Protein AF-0000000080755031 (afdb_homodimer)

Solvent-accessible surface area (backbone atoms only — not comparable to full-atom values): 15620 Å² total; per-residue (Å²): 111,73,62,62,66,34,55,72,67,36,32,54,48,22,31,51,38,37,25,74,72,70,67,40,59,70,81,57,48,72,62,53,51,33,49,48,28,64,68,21,42,57,35,57,54,56,51,52,35,36,74,70,62,76,34,48,71,69,58,42,47,74,39,44,47,66,69,59,45,52,51,31,42,74,67,73,37,55,32,50,43,69,33,19,38,43,46,46,52,53,46,50,52,51,22,46,37,24,34,71,60,71,30,63,67,60,22,51,51,57,35,66,35,62,31,77,89,53,77,57,39,23,50,59,67,30,52,79,34,66,60,25,36,50,50,44,53,51,52,54,50,49,50,50,54,59,71,73,100,110,72,62,62,65,36,54,71,67,36,32,53,47,21,31,52,39,36,24,74,72,70,68,40,60,69,80,56,47,71,63,51,50,34,50,47,28,64,68,21,43,57,36,56,55,57,51,51,35,37,74,70,62,77,34,49,71,68,58,43,46,73,41,43,47,66,69,59,45,52,51,30,42,75,67,72,36,55,32,50,42,69,32,18,39,43,47,45,51,54,46,50,50,49,21,46,38,24,34,72,61,71,30,64,68,60,23,51,50,57,35,67,36,60,32,77,88,54,78,57,39,23,52,60,68,31,51,81,32,66,60,26,37,50,50,44,52,49,52,54,50,50,50,49,54,58,71,73,100

Secondary structure (DSSP, 8-state):
-HHHHS-HHHHHHHHHHHHHHH---TT--HHHHHHHHHH--BHHHHHHHHHTTSS-HHHHHHHS-HHHHHHHHHTT-BPPHHHHHHHHHHHHHHHHHHHHHS-HHHHHHHHHS--GGGTT--HHHHTTSHHHHHHHHHHHHHHHHHHH-/-HHHHS-HHHHHHHHHHHHHHH---TT--HHHHHHHHHH--BHHHHHHHHHTTSS-HHHHHHHS-HHHHHHHHHTT-BPPHHHHHHHHHHHHHHHHHHHHHS-HHHHHHHHHS--GGGTT--HHHHTTSHHHHHHHHHHHHHHHHHHH-

Foldseek 3Di:
DLLVLPPPQLSQQLLVQLCVQQVDHSPQDPVSLLVDLQQAGALVSLVVCCVVVVADQVLLVLLPHPVVSVVCVVVRHGRHSSSSVLSSLQSNLQSNLCSLVVHNVVSVVQQCFADVVVVGDGLSVLSSDPVSSVVSSVVSVVSNVVVVD/DLQVPPPPQLSQQLLVQLCVQQVQHSPQDPVNLLVDLQQAGALVSLVVCCVVVVADQVLLVLLPHPVVSVVCVVVRHGRHSSSSVLSSLQSNLQSNLCSLVVHNVVSVVQQCFADVVVVGDGLSVLSSDPVSSVVSSVVSVVSNVVVVD

Organism: Azotobacter vinelandii (strain DJ / ATCC BAA-1303) (NCBI:txid322710)

pLDDT: mean 93.63, std 9.7, range [47.84, 98.75]

Sequence (298 aa):
MLAEVLRDHGYTAYRVRLRSLLDIPESATDFEIHTRITQGFPAARLMQLTEAGVVTPLERDQIIPLRTLKSRIERDQPLTVEESDRFFRAAHITAMAEAVFGDREKARRWLSKPKERFSGLTPMQMLTTQQGTAQVEEMLLQIVEGLALMLAEVLRDHGYTAYRVRLRSLLDIPESATDFEIHTRITQGFPAARLMQLTEAGVVTPLERDQIIPLRTLKSRIERDQPLTVEESDRFFRAAHITAMAEAVFGDREKARRWLSKPKERFSGLTPMQMLTTQQGTAQVEEMLLQIVEGLAL

Nearest PDB structures (foldseek):
  6gw6-assembly1_F  TM=9.627E-01  e=2.370E-16  Pseudomonas putida KT2440
  8gug-assembly1_C-2  TM=8.854E-01  e=4.218E-05  Vibrio parahaemolyticus RIMD 2210633
  8gug-assembly1_B-2  TM=8.902E-01  e=6.066E-05  Vibrio parahaemolyticus RIMD 2210633
  8qnl-assembly1_D  TM=6.316E-01  e=6.486E-03  Pseudomonas aeruginosa PAO1
  8qnq-assembly1_B  TM=6.398E-01  e=1.488E-02  Pseudomonas aeruginosa PAO1

Radius of gyration: 18.9 Å; Cα contacts (8 Å, |Δi|>4): 378; chains: 2; bounding box: 53×52×40 Å

Structure (mmCIF, N/CA/C/O backbone):
data_AF-0000000080755031-model_v1
#
loop_
_entity.id
_entity.type
_entity.pdbx_description
1 polymer 'Antitoxin Xre/MbcA/ParS-like toxin-binding domain-containing protein'
#
loop_
_atom_site.group_PDB
_atom_site.id
_atom_site.type_symbol
_atom_site.label_atom_id
_atom_site.label_alt_id
_atom_site.label_comp_id
_atom_site.label_asym_id
_atom_site.label_entity_id
_atom_site.label_seq_id
_atom_site.pdbx_PDB_ins_code
_atom_site.Cartn_x
_atom_site.Cartn_y
_atom_site.Cartn_z
_atom_site.occupancy
_atom_site.B_iso_or_equiv
_atom_site.auth_seq_id
_atom_site.auth_comp_id
_atom_site.auth_asym_id
_atom_site.auth_atom_id
_atom_site.pdbx_PDB_model_num
ATOM 1 N N . MET A 1 1 ? -6.656 10.391 -0.626 1 47.91 1 MET A N 1
ATOM 2 C CA . MET A 1 1 ? -7.816 10.82 0.153 1 47.91 1 MET A CA 1
ATOM 3 C C . MET A 1 1 ? -7.398 11.242 1.558 1 47.91 1 MET A C 1
ATOM 5 O O . MET A 1 1 ? -7.852 12.273 2.059 1 47.91 1 MET A O 1
ATOM 9 N N . LEU A 1 2 ? -6.566 10.406 2.156 1 56.41 2 LEU A N 1
ATOM 10 C CA . LEU A 1 2 ? -6.293 10.719 3.555 1 56.41 2 LEU A CA 1
ATOM 11 C C . LEU A 1 2 ? -5.488 12.016 3.676 1 56.41 2 LEU A C 1
ATOM 13 O O . LEU A 1 2 ? -5.766 12.844 4.547 1 56.41 2 LEU A O 1
ATOM 17 N N . ALA A 1 3 ? -4.668 12.219 2.732 1 56.75 3 ALA A N 1
ATOM 18 C CA . ALA A 1 3 ? -3.898 13.461 2.826 1 56.75 3 ALA A CA 1
ATOM 19 C C . ALA A 1 3 ? -4.793 14.68 2.615 1 56.75 3 ALA A C 1
ATOM 21 O O . ALA A 1 3 ? -4.52 15.758 3.146 1 56.75 3 ALA A O 1
ATOM 22 N N . GLU A 1 4 ? -5.844 14.336 1.93 1 59.09 4 GLU A N 1
ATOM 23 C CA . GLU A 1 4 ? -6.758 15.438 1.666 1 59.09 4 GLU A CA 1
ATOM 24 C C . GLU A 1 4 ? -7.449 15.906 2.945 1 59.09 4 GLU A C 1
ATOM 26 O O . GLU A 1 4 ? -7.898 17.047 3.035 1 59.09 4 GLU A O 1
ATOM 31 N N . VAL A 1 5 ? -7.426 15.023 3.857 1 59.44 5 VAL A N 1
ATOM 32 C CA . VAL A 1 5 ? -8.031 15.375 5.137 1 59.44 5 VAL A CA 1
ATOM 33 C C . VAL A 1 5 ? -7.172 16.422 5.852 1 59.44 5 VAL A C 1
ATOM 35 O O . VAL A 1 5 ? -7.66 17.141 6.719 1 59.44 5 VAL A O 1
ATOM 38 N N . LEU A 1 6 ? -6.008 16.469 5.379 1 69.19 6 LEU A N 1
ATOM 39 C CA . LEU A 1 6 ? -5.203 17.562 5.906 1 69.19 6 LEU A CA 1
ATOM 40 C C . LEU A 1 6 ? -5.844 18.906 5.582 1 69.19 6 LEU A C 1
ATOM 42 O O . LEU A 1 6 ? -6.473 19.062 4.535 1 69.19 6 LEU A O 1
ATOM 46 N N . ARG A 1 7 ? -6.086 19.734 6.664 1 67.12 7 ARG A N 1
ATOM 47 C CA . ARG A 1 7 ? -6.641 21.062 6.402 1 67.12 7 ARG A CA 1
ATOM 48 C C . ARG A 1 7 ? -6.008 21.688 5.164 1 67.12 7 ARG A C 1
ATOM 50 O O . ARG A 1 7 ? -4.98 21.203 4.68 1 67.12 7 ARG A O 1
ATOM 57 N N . ASP A 1 8 ? -6.582 22.625 4.633 1 73.06 8 ASP A N 1
ATOM 58 C CA . ASP A 1 8 ? -6.188 23.266 3.387 1 73.06 8 ASP A CA 1
ATOM 59 C C . ASP A 1 8 ? -4.691 23.578 3.381 1 73.06 8 ASP A C 1
ATOM 61 O O . ASP A 1 8 ? -3.963 23.141 2.494 1 73.06 8 ASP A O 1
ATOM 65 N N . HIS A 1 9 ? -4.215 24.156 4.352 1 76.12 9 HIS A N 1
ATOM 66 C CA . HIS A 1 9 ? -2.807 24.531 4.375 1 76.12 9 HIS A CA 1
ATOM 67 C C . HIS A 1 9 ? -1.908 23.297 4.484 1 76.12 9 HIS A C 1
ATOM 69 O O . HIS A 1 9 ? -0.864 23.234 3.832 1 76.12 9 HIS A O 1
ATOM 75 N N . GLY A 1 10 ? -2.344 22.406 5.184 1 88.69 10 GLY A N 1
ATOM 76 C CA . GLY A 1 10 ? -1.57 21.188 5.336 1 88.69 10 GLY A CA 1
ATOM 77 C C . GLY A 1 10 ? -1.478 20.375 4.055 1 88.69 10 GLY A C 1
ATOM 78 O O . GLY A 1 10 ? -0.431 19.797 3.756 1 88.69 10 GLY A O 1
ATOM 79 N N . TYR A 1 11 ? -2.529 20.484 3.289 1 91.69 11 TYR A N 1
ATOM 80 C CA . TYR A 1 11 ? -2.547 19.719 2.049 1 91.69 11 TYR A CA 1
ATOM 81 C C . TYR A 1 11 ? -1.636 20.344 1.004 1 91.69 11 TYR A C 1
ATOM 83 O O . TYR A 1 11 ? -0.943 19.641 0.266 1 91.69 11 TYR A O 1
ATOM 91 N N . THR A 1 12 ? -1.639 21.719 0.961 1 93.88 12 THR A N 1
ATOM 92 C CA . THR A 1 12 ? -0.759 22.406 0.029 1 93.88 12 THR A CA 1
ATOM 93 C C . THR A 1 12 ? 0.705 22.109 0.347 1 93.88 12 THR A C 1
ATOM 95 O O . THR A 1 12 ? 1.493 21.812 -0.553 1 93.88 12 THR A O 1
ATOM 98 N N . ALA A 1 13 ? 1.046 22.219 1.63 1 95.5 13 ALA A N 1
ATOM 99 C CA . ALA A 1 13 ? 2.416 21.922 2.045 1 95.5 13 ALA A CA 1
ATOM 100 C C . ALA A 1 13 ? 2.803 20.484 1.685 1 95.5 13 ALA A C 1
ATOM 102 O O . ALA A 1 13 ? 3.928 20.234 1.247 1 95.5 13 ALA A O 1
ATOM 103 N N . TYR A 1 14 ? 1.897 19.625 1.866 1 96.12 14 TYR A N 1
ATOM 104 C CA . TYR A 1 14 ? 2.09 18.219 1.524 1 96.12 14 TYR A CA 1
ATOM 105 C C . TYR A 1 14 ? 2.395 18.047 0.04 1 96.12 14 TYR A C 1
ATOM 107 O O 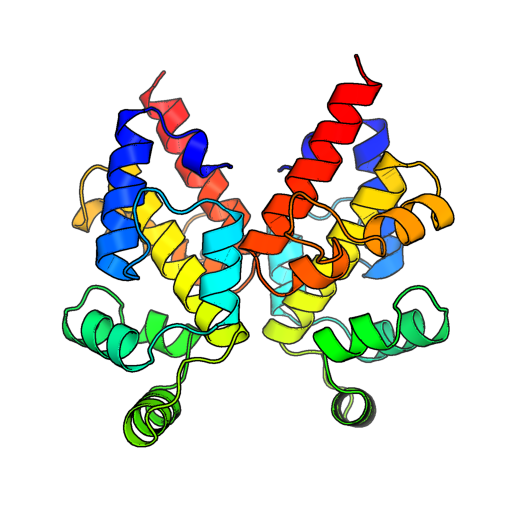. TYR A 1 14 ? 3.357 17.375 -0.332 1 96.12 14 TYR A O 1
ATOM 115 N N . ARG A 1 15 ? 1.646 18.672 -0.808 1 96.69 15 ARG A N 1
ATOM 116 C CA . ARG A 1 15 ? 1.807 18.531 -2.252 1 96.69 15 ARG A CA 1
ATOM 117 C C . ARG A 1 15 ? 3.088 19.203 -2.729 1 96.69 15 ARG A C 1
ATOM 119 O O . ARG A 1 15 ? 3.756 18.703 -3.639 1 96.69 15 ARG A O 1
ATOM 126 N N . VAL A 1 16 ? 3.434 20.281 -2.146 1 97.06 16 VAL A N 1
ATOM 127 C CA . VAL A 1 16 ? 4.684 20.969 -2.463 1 97.06 16 VAL A CA 1
ATOM 128 C C . VAL A 1 16 ? 5.867 20.062 -2.143 1 97.06 16 VAL A C 1
ATOM 130 O O . VAL A 1 16 ? 6.805 19.953 -2.936 1 97.06 16 VAL A O 1
ATOM 133 N N . ARG A 1 17 ? 5.738 19.438 -1.029 1 97.19 17 ARG A N 1
ATOM 134 C CA . ARG A 1 17 ? 6.84 18.578 -0.606 1 97.19 17 ARG A CA 1
ATOM 135 C C . ARG A 1 17 ? 6.938 17.328 -1.491 1 97.19 17 ARG A C 1
ATOM 137 O O . ARG A 1 17 ? 8.039 16.875 -1.808 1 97.19 17 ARG A O 1
ATOM 144 N N . LEU A 1 18 ? 5.824 16.75 -1.909 1 97.12 18 LEU A N 1
ATOM 145 C CA . LEU A 1 18 ? 5.832 15.625 -2.834 1 97.12 18 LEU A CA 1
ATOM 146 C C . LEU A 1 18 ? 6.523 16 -4.141 1 97.12 18 LEU A C 1
ATOM 148 O O . LEU A 1 18 ? 7.246 15.188 -4.723 1 97.12 18 LEU A O 1
ATOM 152 N N . ARG A 1 19 ? 6.281 17.234 -4.582 1 98.19 19 ARG A N 1
ATOM 153 C CA . ARG A 1 19 ? 6.961 17.734 -5.773 1 98.19 19 ARG A CA 1
ATOM 154 C C . ARG A 1 19 ? 8.469 17.781 -5.559 1 98.19 19 ARG A C 1
ATOM 156 O O . ARG A 1 19 ? 9.242 17.344 -6.41 1 98.19 19 ARG A O 1
ATOM 163 N N . SER A 1 20 ? 8.844 18.297 -4.395 1 97.44 20 SER A N 1
ATOM 164 C CA . SER A 1 20 ? 10.266 18.438 -4.094 1 97.44 20 SER A CA 1
ATOM 165 C C . SER A 1 20 ? 10.945 17.078 -3.979 1 97.44 20 SER A C 1
ATOM 167 O O . SER A 1 20 ? 12.117 16.938 -4.348 1 97.44 20 SER A O 1
ATOM 169 N N . LEU A 1 21 ? 10.242 16.078 -3.498 1 97.81 21 LEU A N 1
ATOM 170 C CA . LEU A 1 21 ? 10.836 14.766 -3.232 1 97.81 21 LEU A CA 1
ATOM 171 C C . LEU A 1 21 ? 10.82 13.898 -4.484 1 97.81 21 LEU A C 1
ATOM 173 O O . LEU A 1 21 ? 11.828 13.281 -4.832 1 97.81 21 LEU A O 1
ATOM 177 N N . LEU A 1 22 ? 9.695 13.938 -5.246 1 98.31 22 LEU A N 1
ATOM 178 C CA . LEU A 1 22 ? 9.523 12.938 -6.293 1 98.31 22 LEU A CA 1
ATOM 179 C C . LEU A 1 22 ? 9.195 13.602 -7.629 1 98.31 22 LEU A C 1
ATOM 181 O O . LEU A 1 22 ? 8.906 12.914 -8.609 1 98.31 22 LEU A O 1
ATOM 185 N N . ASP A 1 23 ? 9.141 14.898 -7.676 1 97.88 23 ASP A N 1
ATOM 186 C CA . ASP A 1 23 ? 8.82 15.656 -8.875 1 97.88 23 ASP A CA 1
ATOM 187 C C . ASP A 1 23 ? 7.398 15.375 -9.344 1 97.88 23 ASP A C 1
ATOM 189 O O . ASP A 1 23 ? 7.145 15.258 -10.547 1 97.88 23 ASP A O 1
ATOM 193 N N . ILE A 1 24 ? 6.527 15.117 -8.406 1 98.19 24 ILE A N 1
ATOM 194 C CA . ILE A 1 24 ? 5.105 14.969 -8.703 1 98.19 24 ILE A CA 1
ATOM 195 C C . ILE A 1 24 ? 4.43 16.344 -8.672 1 98.19 24 ILE A C 1
ATOM 197 O O . ILE A 1 24 ? 4.402 17 -7.629 1 98.19 24 ILE A O 1
ATOM 201 N N . PRO A 1 25 ? 3.902 16.75 -9.781 1 98.12 25 PRO A N 1
ATOM 202 C CA . PRO A 1 25 ? 3.271 18.062 -9.797 1 98.12 25 PRO A CA 1
ATOM 203 C C . PRO A 1 25 ? 2.191 18.219 -8.727 1 98.12 25 PRO A C 1
ATOM 205 O O . PRO A 1 25 ? 1.46 17.266 -8.445 1 98.12 25 PRO A O 1
ATOM 208 N N . GLU A 1 26 ? 2.053 19.422 -8.195 1 96.75 26 GLU A N 1
ATOM 209 C CA . GLU A 1 26 ? 1.063 19.688 -7.152 1 96.75 26 GLU A CA 1
ATOM 210 C C . GLU A 1 26 ? -0.353 19.438 -7.664 1 96.75 26 GLU A C 1
ATOM 212 O O . GLU A 1 26 ? -1.253 19.125 -6.883 1 96.75 26 GLU A O 1
ATOM 217 N N . SER A 1 27 ? -0.53 19.531 -8.953 1 96.5 27 SER A N 1
ATOM 218 C CA . SER A 1 27 ? -1.854 19.391 -9.555 1 96.5 27 SER A CA 1
ATOM 219 C C . SER A 1 27 ? -2.146 17.953 -9.93 1 96.5 27 SER A C 1
ATOM 221 O O . SER A 1 27 ? -3.242 17.625 -10.398 1 96.5 27 SER A O 1
ATOM 223 N N . ALA A 1 28 ? -1.148 17.062 -9.758 1 97 28 ALA A N 1
ATOM 224 C CA . ALA A 1 28 ? -1.347 15.664 -10.164 1 97 28 ALA A CA 1
ATOM 225 C C . ALA A 1 28 ? -2.549 15.055 -9.445 1 97 28 ALA A C 1
ATOM 227 O O . ALA A 1 28 ? -2.713 15.227 -8.234 1 97 28 ALA A O 1
ATOM 228 N N . THR A 1 29 ? -3.42 14.359 -10.172 1 95.06 29 THR A N 1
ATOM 229 C CA . THR A 1 29 ? -4.523 13.602 -9.586 1 95.06 29 THR A CA 1
ATOM 230 C C . THR A 1 29 ? -4.02 12.312 -8.945 1 95.06 29 THR A C 1
ATOM 232 O O . THR A 1 29 ? -2.879 11.906 -9.164 1 95.06 29 THR A O 1
ATOM 235 N N . ASP A 1 30 ? -4.844 11.695 -8.141 1 94.31 30 ASP A N 1
ATOM 236 C CA . ASP A 1 30 ? -4.48 10.422 -7.535 1 94.31 30 ASP A CA 1
ATOM 237 C C . ASP A 1 30 ? -4.125 9.383 -8.602 1 94.31 30 ASP A C 1
ATOM 239 O O . ASP A 1 30 ? -3.178 8.609 -8.43 1 94.31 30 ASP A O 1
ATOM 243 N N . PHE A 1 31 ? -4.871 9.367 -9.688 1 96.19 31 PHE A N 1
ATOM 244 C CA . PHE A 1 31 ? -4.598 8.414 -10.758 1 96.19 31 PHE A CA 1
ATOM 245 C C . PHE A 1 31 ? -3.262 8.719 -11.43 1 96.19 31 PHE A C 1
ATOM 247 O O . PHE A 1 31 ? -2.514 7.805 -11.773 1 96.19 31 PHE A O 1
ATOM 254 N N . GLU A 1 32 ? -2.996 9.977 -11.602 1 96.94 32 GLU A N 1
ATOM 255 C CA . GLU A 1 32 ? -1.71 10.344 -12.188 1 96.94 32 GLU A CA 1
ATOM 256 C C . GLU A 1 32 ? -0.552 9.914 -11.289 1 96.94 32 GLU A C 1
ATOM 258 O O . GLU A 1 32 ? 0.503 9.508 -11.781 1 96.94 32 GLU A O 1
ATOM 263 N N . ILE A 1 33 ? -0.731 10.023 -10 1 97.75 33 ILE A N 1
ATOM 264 C CA . ILE A 1 33 ? 0.291 9.57 -9.062 1 97.75 33 ILE A CA 1
ATOM 265 C C . ILE A 1 33 ? 0.497 8.07 -9.219 1 97.75 33 ILE A C 1
ATOM 267 O O . ILE A 1 33 ? 1.633 7.598 -9.312 1 97.75 33 ILE A O 1
ATOM 271 N N . HIS A 1 34 ? -0.59 7.32 -9.289 1 98.12 34 HIS A N 1
ATOM 272 C CA . HIS A 1 34 ? -0.5 5.887 -9.555 1 98.12 34 HIS A CA 1
ATOM 273 C C . HIS A 1 34 ? 0.284 5.613 -10.836 1 98.12 34 HIS A C 1
ATOM 275 O O . HIS A 1 34 ? 1.156 4.742 -10.852 1 98.12 34 HIS A O 1
ATOM 281 N N . THR A 1 35 ? -0.006 6.359 -11.867 1 97.94 35 THR A N 1
ATOM 282 C CA . THR A 1 35 ? 0.631 6.168 -13.164 1 97.94 35 THR A CA 1
ATOM 283 C C . THR A 1 35 ? 2.129 6.449 -13.078 1 97.94 35 THR A C 1
ATOM 285 O O . THR A 1 35 ? 2.938 5.707 -13.633 1 97.94 35 THR A O 1
ATOM 288 N N . ARG A 1 36 ? 2.48 7.445 -12.336 1 98 36 ARG A N 1
ATOM 289 C CA . ARG A 1 36 ? 3.895 7.766 -12.164 1 98 36 ARG A CA 1
ATOM 290 C C . ARG A 1 36 ? 4.621 6.648 -11.414 1 98 36 ARG A C 1
ATOM 292 O O . ARG A 1 36 ? 5.754 6.305 -11.758 1 98 36 ARG A O 1
ATOM 299 N N . ILE A 1 37 ? 4.004 6.105 -10.414 1 98.44 37 ILE A N 1
ATOM 300 C CA . ILE A 1 37 ? 4.598 5.008 -9.664 1 98.44 37 ILE A CA 1
ATOM 301 C C . ILE A 1 37 ? 4.812 3.809 -10.586 1 98.44 37 ILE A C 1
ATOM 303 O O . ILE A 1 37 ? 5.883 3.193 -10.578 1 98.44 37 ILE A O 1
ATOM 307 N N . THR A 1 38 ? 3.797 3.512 -11.461 1 97.5 38 THR A N 1
ATOM 308 C CA . THR A 1 38 ? 3.865 2.334 -12.32 1 97.5 38 THR A CA 1
ATOM 309 C C . THR A 1 38 ? 4.906 2.525 -13.422 1 97.5 38 THR A C 1
ATOM 311 O O . THR A 1 38 ? 5.469 1.551 -13.922 1 97.5 38 THR A O 1
ATOM 314 N N . GLN A 1 39 ? 5.18 3.76 -13.742 1 97.69 39 GLN A N 1
ATOM 315 C CA . GLN A 1 39 ? 6.203 4.047 -14.742 1 97.69 39 GLN A CA 1
ATOM 316 C C . GLN A 1 39 ? 7.605 3.908 -14.156 1 97.69 39 GLN A C 1
ATOM 318 O O . GLN A 1 39 ? 8.578 3.717 -14.891 1 97.69 39 GLN A O 1
ATOM 323 N N . GLY A 1 40 ? 7.695 4.027 -12.844 1 98.62 40 GLY A N 1
ATOM 324 C CA . GLY A 1 40 ? 8.984 3.932 -12.172 1 98.62 40 GLY A CA 1
ATOM 325 C C . GLY A 1 40 ? 9.672 5.273 -12.016 1 98.62 40 GLY A C 1
ATOM 326 O O . GLY A 1 40 ? 9.875 5.992 -12.992 1 98.62 40 GLY A O 1
ATOM 327 N N . PHE A 1 41 ? 10.055 5.625 -10.828 1 98.69 41 PHE A N 1
ATOM 328 C CA . PHE A 1 41 ? 10.805 6.855 -10.594 1 98.69 41 PHE A CA 1
ATOM 329 C C . PHE A 1 41 ? 12.258 6.688 -11 1 98.69 41 PHE A C 1
ATOM 331 O O . PHE A 1 41 ? 12.781 5.57 -11.008 1 98.69 41 PHE A O 1
ATOM 338 N N . PRO A 1 42 ? 12.906 7.781 -11.352 1 98.5 42 PRO A N 1
ATOM 339 C CA . PRO A 1 42 ? 14.336 7.68 -11.656 1 98.5 42 PRO A CA 1
ATOM 340 C C . PRO A 1 42 ? 15.164 7.227 -10.461 1 98.5 42 PRO A C 1
ATOM 342 O O . PRO A 1 42 ? 15.039 7.785 -9.367 1 98.5 42 PRO A O 1
ATOM 345 N N . ALA A 1 43 ? 16.016 6.254 -10.727 1 98.69 43 ALA A N 1
ATOM 346 C CA . ALA A 1 43 ? 16.891 5.762 -9.672 1 98.69 43 ALA A CA 1
ATOM 347 C C . ALA A 1 43 ? 17.812 6.863 -9.164 1 98.69 43 ALA A C 1
ATOM 349 O O . ALA A 1 43 ? 18.125 6.922 -7.969 1 98.69 43 ALA A O 1
ATOM 350 N N . ALA A 1 44 ? 18.203 7.723 -10.023 1 98.5 44 ALA A N 1
ATOM 351 C CA . ALA A 1 44 ? 19.109 8.805 -9.672 1 98.5 44 ALA A CA 1
ATOM 352 C C . ALA A 1 44 ? 18.484 9.734 -8.633 1 98.5 44 ALA A C 1
ATOM 354 O O . ALA A 1 44 ? 19.188 10.312 -7.805 1 98.5 44 ALA A O 1
ATOM 355 N N . ARG A 1 45 ? 17.203 9.898 -8.695 1 98.44 45 ARG A N 1
ATOM 356 C CA . ARG A 1 45 ? 16.516 10.758 -7.738 1 98.44 45 ARG A CA 1
ATOM 357 C C . ARG A 1 45 ? 16.641 10.211 -6.32 1 98.44 45 ARG A C 1
ATOM 359 O O . ARG A 1 45 ? 16.891 10.969 -5.379 1 98.44 45 ARG A O 1
ATOM 366 N N . LEU A 1 46 ? 16.469 8.93 -6.191 1 98.62 46 LEU A N 1
ATOM 367 C CA . LEU A 1 46 ? 16.641 8.297 -4.883 1 98.62 46 LEU A CA 1
ATOM 368 C C . LEU A 1 46 ? 18.047 8.492 -4.359 1 98.62 46 LEU A C 1
ATOM 370 O O . LEU A 1 46 ? 18.25 8.82 -3.188 1 98.62 46 LEU A O 1
ATOM 374 N N . MET A 1 47 ? 19 8.344 -5.234 1 98.5 47 MET A N 1
ATOM 375 C CA . MET A 1 47 ? 20.391 8.539 -4.84 1 98.5 47 MET A CA 1
ATOM 376 C C . MET A 1 47 ? 20.641 9.984 -4.414 1 98.5 47 MET A C 1
ATOM 378 O O . MET A 1 47 ? 21.297 10.242 -3.402 1 98.5 47 MET A O 1
ATOM 382 N N . GLN A 1 48 ? 20.141 10.898 -5.125 1 98.19 48 GLN A N 1
ATOM 383 C CA . GLN A 1 48 ? 20.281 12.32 -4.816 1 98.19 48 GLN A CA 1
ATOM 384 C C . GLN A 1 48 ? 19.703 12.641 -3.443 1 98.19 48 GLN A C 1
ATOM 386 O O . GLN A 1 48 ? 20.312 13.367 -2.658 1 98.19 48 GLN A O 1
ATOM 391 N N . LEU A 1 49 ? 18.547 12.141 -3.168 1 97.88 49 LEU A N 1
ATOM 392 C CA . LEU A 1 49 ? 17.891 12.391 -1.891 1 97.88 49 LEU A CA 1
ATOM 393 C C . LEU A 1 49 ? 18.656 11.75 -0.744 1 97.88 49 LEU A C 1
ATOM 395 O O . LEU A 1 49 ? 18.719 12.305 0.356 1 97.88 49 LEU A O 1
ATOM 399 N N . THR A 1 50 ? 19.203 10.57 -1.031 1 97.38 50 THR A N 1
ATOM 400 C CA . THR A 1 50 ? 20.016 9.906 -0.021 1 97.38 50 THR A CA 1
ATOM 401 C C . THR A 1 50 ? 21.281 10.719 0.278 1 97.38 50 THR A C 1
ATOM 403 O O . THR A 1 50 ? 21.625 10.93 1.442 1 97.38 50 THR A O 1
ATOM 406 N N . GLU A 1 51 ? 21.875 11.18 -0.724 1 96.94 51 GLU A N 1
ATOM 407 C CA . GLU A 1 51 ? 23.109 11.961 -0.572 1 96.94 51 GLU A CA 1
ATOM 408 C C . GLU A 1 51 ? 22.828 13.297 0.106 1 96.94 51 GLU A C 1
ATOM 410 O O . GLU A 1 51 ? 23.656 13.812 0.848 1 96.94 51 GLU A O 1
ATOM 415 N N . ALA A 1 52 ? 21.672 13.82 -0.099 1 96 52 ALA A N 1
ATOM 416 C CA . ALA A 1 52 ? 21.281 15.102 0.495 1 96 52 ALA A CA 1
ATOM 417 C C . ALA A 1 52 ? 20.844 14.914 1.943 1 96 52 ALA A C 1
ATOM 419 O O . ALA A 1 52 ? 20.578 15.891 2.646 1 96 52 ALA A O 1
ATOM 420 N N . GLY A 1 53 ? 20.672 13.711 2.389 1 93.31 53 GLY A N 1
ATOM 421 C CA . GLY A 1 53 ? 20.281 13.43 3.762 1 93.31 53 GLY A CA 1
ATOM 422 C C . GLY A 1 53 ? 18.781 13.453 3.975 1 93.31 53 GLY A C 1
ATOM 423 O O . GLY A 1 53 ? 18.312 13.422 5.113 1 93.31 53 GLY A O 1
ATOM 424 N N . VAL A 1 54 ? 18.047 13.586 2.918 1 93.75 54 VAL A N 1
ATOM 425 C CA . VAL A 1 54 ? 16.594 13.609 2.994 1 93.75 54 VAL A CA 1
ATOM 426 C C . VAL A 1 54 ? 16.062 12.195 3.223 1 93.75 54 VAL A C 1
ATOM 428 O O . VAL A 1 54 ? 15.133 11.992 4.004 1 93.75 54 VAL A O 1
ATOM 431 N N . VAL A 1 55 ? 16.656 11.242 2.559 1 94.25 55 VAL A N 1
ATOM 432 C CA . VAL A 1 55 ? 16.406 9.812 2.75 1 94.25 55 VAL A CA 1
ATOM 433 C C . VAL A 1 55 ? 17.609 9.172 3.432 1 94.25 55 VAL A C 1
ATOM 435 O O . VAL A 1 55 ? 18.75 9.352 2.994 1 94.25 55 VAL A O 1
ATOM 438 N N . THR A 1 56 ? 17.359 8.5 4.504 1 93.62 56 THR A N 1
ATOM 439 C CA . THR A 1 56 ? 18.469 7.852 5.195 1 93.62 56 THR A CA 1
ATOM 440 C C . THR A 1 56 ? 18.906 6.598 4.445 1 93.62 56 THR A C 1
ATOM 442 O O . THR A 1 56 ? 18.156 6.031 3.66 1 93.62 56 THR A O 1
ATOM 445 N N . PRO A 1 57 ? 20.125 6.121 4.711 1 94.69 57 PRO A N 1
ATOM 446 C CA . PRO A 1 57 ? 20.578 4.867 4.102 1 94.69 57 PRO A CA 1
ATOM 447 C C . PRO A 1 57 ? 19.688 3.684 4.453 1 94.69 57 PRO A C 1
ATOM 449 O O . PRO A 1 57 ? 19.453 2.811 3.613 1 94.69 57 PRO A O 1
ATOM 452 N N . LEU A 1 58 ? 19.219 3.691 5.625 1 90.75 58 LEU A N 1
ATOM 453 C CA . LEU A 1 58 ? 18.328 2.617 6.051 1 90.75 58 LEU A CA 1
ATOM 454 C C . LEU A 1 58 ? 17.031 2.635 5.242 1 90.75 58 LEU A C 1
ATOM 456 O O . LEU A 1 58 ? 16.562 1.585 4.805 1 90.75 58 LEU A O 1
ATOM 460 N N . GLU A 1 59 ? 16.469 3.799 5.078 1 92.62 59 GLU A N 1
ATOM 461 C CA . GLU A 1 59 ? 15.266 3.949 4.266 1 92.62 59 GLU A CA 1
ATOM 462 C C . GLU A 1 59 ? 15.523 3.533 2.818 1 92.62 59 GLU A C 1
ATOM 464 O O . GLU A 1 59 ? 14.695 2.844 2.213 1 92.62 59 GLU A O 1
ATOM 469 N N . ARG A 1 60 ? 16.625 4 2.312 1 97.12 60 ARG A N 1
ATOM 470 C CA . ARG A 1 60 ? 17 3.641 0.951 1 97.12 60 ARG A CA 1
ATOM 471 C C . ARG A 1 60 ? 17.078 2.125 0.787 1 97.12 60 ARG A C 1
ATOM 473 O O . ARG A 1 60 ? 16.562 1.572 -0.181 1 97.12 60 ARG A O 1
ATOM 480 N N . ASP A 1 61 ? 17.703 1.477 1.745 1 96.06 61 ASP A N 1
ATOM 481 C CA . ASP A 1 61 ? 17.891 0.032 1.675 1 96.06 61 ASP A CA 1
ATOM 482 C C . ASP A 1 61 ? 16.547 -0.702 1.696 1 96.06 61 ASP A C 1
ATOM 484 O O . ASP A 1 61 ? 16.438 -1.806 1.159 1 96.06 61 ASP A O 1
ATOM 488 N N . GLN A 1 62 ? 15.539 -0.088 2.361 1 93.5 62 GLN A N 1
ATOM 489 C CA . GLN A 1 62 ? 14.203 -0.664 2.354 1 93.5 62 GLN A CA 1
ATOM 490 C C . GLN A 1 62 ? 13.586 -0.598 0.96 1 93.5 62 GLN A C 1
ATOM 492 O O . GLN A 1 62 ? 12.68 -1.371 0.64 1 93.5 62 GLN A O 1
ATOM 497 N N . ILE A 1 63 ? 14.086 0.336 0.173 1 97.06 63 ILE A N 1
ATOM 498 C CA . ILE A 1 63 ? 13.555 0.535 -1.172 1 97.06 63 ILE A 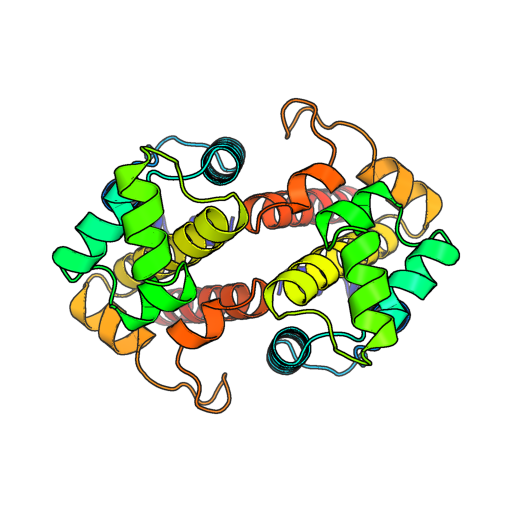CA 1
ATOM 499 C C . ILE A 1 63 ? 14.328 -0.328 -2.164 1 97.06 63 ILE A C 1
ATOM 501 O O . ILE A 1 63 ? 13.734 -1.051 -2.967 1 97.06 63 ILE A O 1
ATOM 505 N N . ILE A 1 64 ? 15.641 -0.234 -2.094 1 97.75 64 ILE A N 1
ATOM 506 C CA . ILE A 1 64 ? 16.531 -0.923 -3.016 1 97.75 64 ILE A CA 1
ATOM 507 C C . ILE A 1 64 ? 17.938 -0.973 -2.43 1 97.75 64 ILE A C 1
ATOM 509 O O . ILE A 1 64 ? 18.438 0.028 -1.91 1 97.75 64 ILE A O 1
ATOM 513 N N . PRO A 1 65 ? 18.547 -2.135 -2.475 1 97.69 65 PRO A N 1
ATOM 514 C CA . PRO A 1 65 ? 19.938 -2.18 -2.004 1 97.69 65 PRO A CA 1
ATOM 515 C C . PRO A 1 65 ? 20.859 -1.238 -2.781 1 97.69 65 PRO A C 1
ATOM 517 O O . PRO A 1 65 ? 20.703 -1.076 -3.992 1 97.69 65 PRO A O 1
ATOM 520 N N . LEU A 1 66 ? 21.844 -0.743 -2.076 1 97.88 66 LEU A N 1
ATOM 521 C CA . LEU A 1 66 ? 22.734 0.258 -2.648 1 97.88 66 LEU A CA 1
ATOM 522 C C . LEU A 1 66 ? 23.391 -0.27 -3.914 1 97.88 66 LEU A C 1
ATOM 524 O O . LEU A 1 66 ? 23.5 0.446 -4.914 1 97.88 66 LEU A O 1
ATOM 528 N N . ARG A 1 67 ? 23.797 -1.471 -3.9 1 97.88 67 ARG A N 1
ATOM 529 C CA . ARG A 1 67 ? 24.469 -2.047 -5.059 1 97.88 67 ARG A CA 1
ATOM 530 C C . ARG A 1 67 ? 23.547 -2.072 -6.273 1 97.88 67 ARG A C 1
ATOM 532 O O . ARG A 1 67 ? 23.953 -1.706 -7.379 1 97.88 67 ARG A O 1
ATOM 539 N N . THR A 1 68 ? 22.328 -2.473 -6.059 1 98.19 68 THR A N 1
ATOM 540 C CA . THR A 1 68 ? 21.344 -2.543 -7.137 1 98.19 68 THR A CA 1
ATOM 541 C C . THR A 1 68 ? 20.984 -1.146 -7.621 1 98.19 68 THR A C 1
ATOM 543 O O . THR A 1 68 ? 20.766 -0.932 -8.812 1 98.19 68 THR A O 1
ATOM 546 N N . LEU A 1 69 ? 20.953 -0.24 -6.652 1 98.56 69 LEU A N 1
ATOM 547 C CA . LEU A 1 69 ? 20.656 1.146 -7 1 98.56 69 LEU A CA 1
ATOM 548 C C . LEU A 1 69 ? 21.719 1.713 -7.926 1 98.56 69 LEU A C 1
ATOM 550 O O . LEU A 1 69 ? 21.406 2.316 -8.953 1 98.56 69 LEU A O 1
ATOM 554 N N . LYS A 1 70 ? 22.922 1.497 -7.594 1 98.38 70 LYS A N 1
ATOM 555 C CA . LYS A 1 70 ? 24.031 1.979 -8.414 1 98.38 70 LYS A CA 1
ATOM 556 C C . LYS A 1 70 ? 24 1.351 -9.797 1 98.38 70 LYS A C 1
ATOM 558 O O . LYS A 1 70 ? 24.203 2.039 -10.805 1 98.38 70 LYS A O 1
ATOM 563 N N . SER A 1 71 ? 23.75 0.08 -9.805 1 98.25 71 SER A N 1
ATOM 564 C CA . SER A 1 71 ? 23.641 -0.623 -11.086 1 98.25 71 SER A CA 1
ATOM 565 C C . SER A 1 71 ? 22.516 -0.061 -11.938 1 98.25 71 SER A C 1
ATOM 567 O O . SER A 1 71 ? 22.656 0.095 -13.148 1 98.25 71 SER A O 1
ATOM 569 N N . ARG A 1 72 ? 21.391 0.184 -11.32 1 98.25 72 ARG A N 1
ATOM 570 C CA . ARG A 1 72 ? 20.234 0.752 -12.016 1 98.25 72 ARG A CA 1
ATOM 571 C C . ARG A 1 72 ? 20.594 2.096 -12.648 1 98.25 72 ARG A C 1
ATOM 573 O O . ARG A 1 72 ? 20.219 2.369 -13.789 1 98.25 72 ARG A O 1
ATOM 580 N N . ILE A 1 73 ? 21.266 2.891 -11.898 1 98.31 73 ILE A N 1
ATOM 581 C CA . ILE A 1 73 ? 21.656 4.219 -12.367 1 98.31 73 ILE A CA 1
ATOM 582 C C . ILE A 1 73 ? 22.625 4.094 -13.539 1 98.31 73 ILE A C 1
ATOM 584 O O . ILE A 1 73 ? 22.469 4.789 -14.547 1 98.31 73 ILE A O 1
ATOM 588 N N . GLU A 1 74 ? 23.547 3.217 -13.445 1 98.38 74 GLU A N 1
ATOM 589 C CA . GLU A 1 74 ? 24.531 3.008 -14.508 1 98.38 74 GLU A CA 1
ATOM 590 C C . GLU A 1 74 ? 23.859 2.57 -15.805 1 98.38 74 GLU A C 1
ATOM 592 O O . GLU A 1 74 ? 24.297 2.965 -16.891 1 98.38 74 GLU A O 1
ATOM 597 N N . ARG A 1 75 ? 22.859 1.812 -15.633 1 98.44 75 ARG A N 1
ATOM 598 C CA . ARG A 1 75 ? 22.172 1.271 -16.797 1 98.44 75 ARG A CA 1
ATOM 599 C C . ARG A 1 75 ? 21.062 2.203 -17.266 1 98.44 75 ARG A C 1
ATOM 601 O O . ARG A 1 75 ? 20.328 1.888 -18.203 1 98.44 75 ARG A O 1
ATOM 608 N N . ASP A 1 76 ? 20.922 3.342 -16.625 1 97.81 76 ASP A N 1
ATOM 609 C CA . ASP A 1 76 ? 19.891 4.336 -16.938 1 97.81 76 ASP A CA 1
ATOM 610 C C . ASP A 1 76 ? 18.5 3.709 -16.922 1 97.81 76 ASP A C 1
ATOM 612 O O . ASP A 1 76 ? 17.719 3.9 -17.844 1 97.81 76 ASP A O 1
ATOM 616 N N . GLN A 1 77 ? 18.25 2.885 -15.969 1 98.19 77 GLN A N 1
ATOM 617 C CA . GLN A 1 77 ? 16.969 2.234 -15.766 1 98.19 77 GLN A CA 1
ATOM 618 C C . GLN A 1 77 ? 16.219 2.834 -14.578 1 98.19 77 GLN A C 1
ATOM 620 O O . GLN A 1 77 ? 16.844 3.176 -13.562 1 98.19 77 GLN A O 1
ATOM 625 N N . PRO A 1 78 ? 14.906 2.98 -14.688 1 98.56 78 PRO A N 1
ATOM 626 C CA . PRO A 1 78 ? 14.133 3.447 -13.531 1 98.56 78 PRO A CA 1
ATOM 627 C C . PRO A 1 78 ? 13.969 2.375 -12.461 1 98.56 78 PRO A C 1
ATOM 629 O O . PRO A 1 78 ? 14.312 1.212 -12.688 1 98.56 78 PRO A O 1
ATOM 632 N N . LEU A 1 79 ? 13.57 2.809 -11.328 1 98.62 79 LEU A N 1
ATOM 633 C CA . LEU A 1 79 ? 13.133 1.862 -10.305 1 98.62 79 LEU A CA 1
ATOM 634 C C . LEU A 1 79 ? 11.969 1.017 -10.812 1 98.62 79 LEU A C 1
ATOM 636 O O . LEU A 1 79 ? 11.172 1.48 -11.625 1 98.62 79 LEU A O 1
ATOM 640 N N . THR A 1 80 ? 11.898 -0.229 -10.344 1 97.19 80 THR A N 1
ATOM 641 C CA . THR A 1 80 ? 10.758 -1.072 -10.672 1 97.19 80 THR A CA 1
ATOM 642 C C . THR A 1 80 ? 9.477 -0.516 -10.055 1 97.19 80 THR A C 1
ATOM 644 O O . THR A 1 80 ? 9.531 0.392 -9.219 1 97.19 80 THR A O 1
ATOM 647 N N . VAL A 1 81 ? 8.359 -1.036 -10.438 1 96.75 81 VAL A N 1
ATOM 648 C CA . VAL A 1 81 ? 7.074 -0.622 -9.875 1 96.75 81 VAL A CA 1
ATOM 649 C C . VAL A 1 81 ? 7.078 -0.824 -8.367 1 96.75 81 VAL A C 1
ATOM 651 O O . VAL A 1 81 ? 6.66 0.059 -7.613 1 96.75 81 VAL A O 1
ATOM 654 N N . GLU A 1 82 ? 7.637 -1.935 -7.914 1 95.31 82 GLU A N 1
ATOM 655 C CA . GLU A 1 82 ? 7.676 -2.25 -6.488 1 95.31 82 GLU A CA 1
ATOM 656 C C . GLU A 1 82 ? 8.578 -1.284 -5.73 1 95.31 82 GLU A C 1
ATOM 658 O O . GLU A 1 82 ? 8.219 -0.798 -4.656 1 95.31 82 GLU A O 1
ATOM 663 N N . GLU A 1 83 ? 9.703 -1.042 -6.312 1 97.5 83 GLU A N 1
ATOM 664 C CA . GLU A 1 83 ? 10.641 -0.103 -5.703 1 97.5 83 GLU A CA 1
ATOM 665 C C . GLU A 1 83 ? 10.07 1.314 -5.699 1 97.5 83 GLU A C 1
ATOM 667 O O . GLU A 1 83 ? 10.211 2.041 -4.715 1 97.5 83 GLU A O 1
ATOM 672 N N . SER A 1 84 ? 9.43 1.685 -6.805 1 98.38 84 SER A N 1
ATOM 673 C CA . SER A 1 84 ? 8.805 3 -6.914 1 98.38 84 SER A CA 1
ATOM 674 C C . SER A 1 84 ? 7.656 3.152 -5.93 1 98.38 84 SER A C 1
ATOM 676 O O . SER A 1 84 ? 7.449 4.23 -5.371 1 98.38 84 SER A O 1
ATOM 678 N N . ASP A 1 85 ? 6.941 2.066 -5.73 1 97.62 85 ASP A N 1
ATOM 679 C CA . ASP A 1 85 ? 5.855 2.074 -4.754 1 97.62 85 ASP A CA 1
ATOM 680 C C . ASP A 1 85 ? 6.391 2.309 -3.342 1 97.62 85 ASP A C 1
ATOM 682 O O . ASP A 1 85 ? 5.832 3.111 -2.59 1 97.62 85 ASP A O 1
ATOM 686 N N . ARG A 1 86 ? 7.445 1.687 -3.004 1 97.06 86 ARG A N 1
ATOM 687 C CA . ARG A 1 86 ? 8.062 1.884 -1.697 1 97.06 86 ARG A CA 1
ATOM 688 C C . ARG A 1 86 ? 8.625 3.295 -1.565 1 97.06 86 ARG A C 1
ATOM 690 O O . ARG A 1 86 ? 8.508 3.92 -0.509 1 97.06 86 ARG A O 1
ATOM 697 N N . PHE A 1 87 ? 9.266 3.711 -2.633 1 98.31 87 PHE A N 1
ATOM 698 C CA . PHE A 1 87 ? 9.797 5.066 -2.662 1 98.31 87 PHE A CA 1
ATOM 699 C C . PHE A 1 87 ? 8.695 6.09 -2.434 1 98.31 87 PHE A C 1
ATOM 701 O O . PHE A 1 87 ? 8.844 7 -1.615 1 98.31 87 PHE A O 1
ATOM 708 N N . PHE A 1 88 ? 7.59 5.902 -3.064 1 98.19 88 PHE A N 1
ATOM 709 C CA . PHE A 1 88 ? 6.457 6.809 -2.895 1 98.19 88 PHE A CA 1
ATOM 710 C C . PHE A 1 88 ? 5.941 6.762 -1.462 1 98.19 88 PHE A C 1
ATOM 712 O O . PHE A 1 88 ? 5.641 7.805 -0.873 1 98.19 88 PHE A O 1
ATOM 719 N N . ARG A 1 89 ? 5.801 5.645 -0.884 1 96.31 89 ARG A N 1
ATOM 720 C CA . ARG A 1 89 ? 5.312 5.52 0.486 1 96.31 89 ARG A CA 1
ATOM 721 C C . ARG A 1 89 ? 6.176 6.328 1.45 1 96.31 89 ARG A C 1
ATOM 723 O O . ARG A 1 89 ? 5.656 7.051 2.303 1 96.31 89 ARG A O 1
ATOM 730 N N . ALA A 1 90 ? 7.449 6.172 1.274 1 96.94 90 ALA A N 1
ATOM 731 C CA . ALA A 1 90 ? 8.383 6.898 2.131 1 96.94 90 ALA A CA 1
ATOM 732 C C . ALA A 1 90 ? 8.242 8.406 1.939 1 96.94 90 ALA A C 1
ATOM 734 O O . ALA A 1 90 ? 8.148 9.156 2.914 1 96.94 90 ALA A O 1
ATOM 735 N N . ALA A 1 91 ? 8.195 8.828 0.707 1 97.5 91 ALA A N 1
ATOM 736 C CA . ALA A 1 91 ? 8.062 10.25 0.388 1 97.5 91 ALA A CA 1
ATOM 737 C C . ALA A 1 91 ? 6.727 10.797 0.884 1 97.5 91 ALA A C 1
ATOM 739 O O . ALA A 1 91 ? 6.668 11.898 1.438 1 97.5 91 ALA A O 1
ATOM 740 N N . HIS A 1 92 ? 5.707 9.992 0.682 1 96.88 92 HIS A N 1
ATOM 741 C CA . HIS A 1 92 ? 4.352 10.352 1.076 1 96.88 92 HIS A CA 1
ATOM 742 C C . HIS A 1 92 ? 4.254 10.586 2.58 1 96.88 92 HIS A C 1
ATOM 744 O O . HIS A 1 92 ? 3.771 11.633 3.023 1 96.88 92 HIS A O 1
ATOM 750 N N . ILE A 1 93 ? 4.746 9.68 3.338 1 96.94 93 ILE A N 1
ATOM 751 C CA . ILE A 1 93 ? 4.668 9.766 4.793 1 96.94 93 ILE A CA 1
ATOM 752 C C . ILE A 1 93 ? 5.578 10.891 5.289 1 96.94 93 ILE A C 1
ATOM 754 O O . ILE A 1 93 ? 5.219 11.633 6.207 1 96.94 93 ILE A O 1
ATOM 758 N N . THR A 1 94 ? 6.754 11.031 4.707 1 97.19 94 THR A N 1
ATOM 759 C CA . THR A 1 94 ? 7.652 12.125 5.059 1 97.19 94 THR A CA 1
ATOM 760 C C . THR A 1 94 ? 6.98 13.477 4.812 1 97.19 94 THR A C 1
ATOM 762 O O . THR A 1 94 ? 6.992 14.352 5.684 1 97.19 94 THR A O 1
ATOM 765 N N . ALA A 1 95 ? 6.41 13.586 3.629 1 97.12 95 ALA A N 1
ATOM 766 C CA . ALA A 1 95 ? 5.727 14.828 3.277 1 97.12 95 ALA A CA 1
ATOM 767 C C . ALA A 1 95 ? 4.574 15.117 4.242 1 97.12 95 ALA A C 1
ATOM 769 O O . ALA A 1 95 ? 4.402 16.25 4.695 1 97.12 95 ALA A O 1
ATOM 770 N N . MET A 1 96 ? 3.803 14.109 4.566 1 96.31 96 MET A N 1
ATOM 771 C CA . MET A 1 96 ? 2.691 14.266 5.5 1 96.31 96 MET A CA 1
ATOM 772 C C . MET A 1 96 ? 3.191 14.695 6.875 1 96.31 96 MET A C 1
ATOM 774 O O . MET A 1 96 ? 2.646 15.625 7.48 1 96.31 96 MET A O 1
ATOM 778 N N . ALA A 1 97 ? 4.164 14 7.336 1 96.94 97 ALA A N 1
ATOM 779 C CA . ALA A 1 97 ? 4.695 14.305 8.664 1 96.94 97 ALA A CA 1
ATOM 780 C C . ALA A 1 97 ? 5.227 15.734 8.727 1 9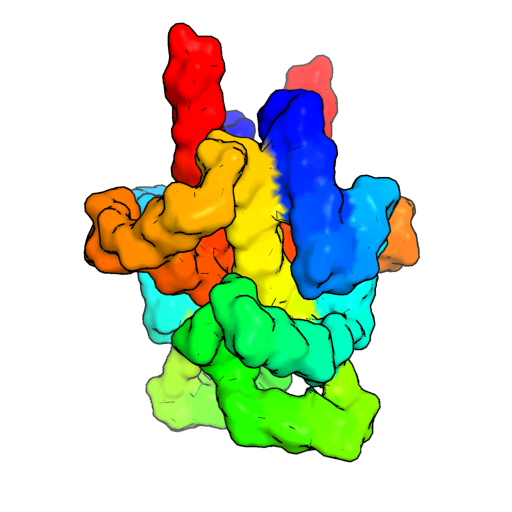6.94 97 ALA A C 1
ATOM 782 O O . ALA A 1 97 ? 4.973 16.453 9.695 1 96.94 97 ALA A O 1
ATOM 783 N N . GLU A 1 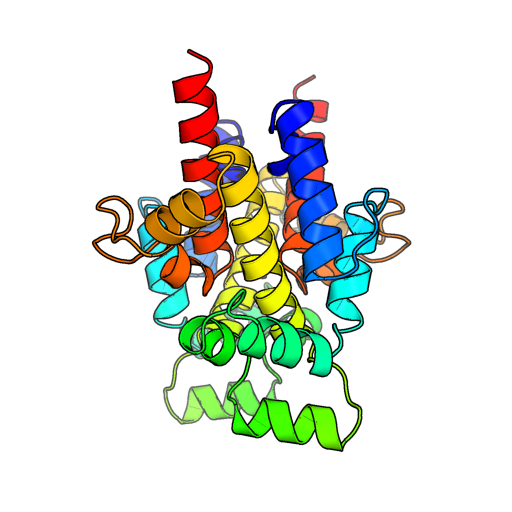98 ? 5.969 16.141 7.719 1 96.62 98 GLU A N 1
ATOM 784 C CA . GLU A 1 98 ? 6.516 17.5 7.699 1 96.62 98 GLU A CA 1
ATOM 785 C C . GLU A 1 98 ? 5.402 18.531 7.656 1 96.62 98 GLU A C 1
ATOM 787 O O . GLU A 1 98 ? 5.52 19.594 8.266 1 96.62 98 GLU A O 1
ATOM 792 N N . ALA A 1 99 ? 4.367 18.234 6.941 1 94.75 99 ALA A N 1
ATOM 793 C CA . ALA A 1 99 ? 3.221 19.141 6.918 1 94.75 99 ALA A CA 1
ATOM 794 C C . ALA A 1 99 ? 2.553 19.203 8.289 1 94.75 99 ALA A C 1
ATOM 796 O O . ALA A 1 99 ? 2.158 20.297 8.734 1 94.75 99 ALA A O 1
ATOM 797 N N . VAL A 1 100 ? 2.436 18.125 8.945 1 94 100 VAL A N 1
ATOM 798 C CA . VAL A 1 100 ? 1.76 18.016 10.234 1 94 100 VAL A CA 1
ATOM 799 C C . VAL A 1 100 ? 2.572 18.75 11.305 1 94 100 VAL A C 1
ATOM 801 O O . VAL A 1 100 ? 2.018 19.516 12.102 1 94 100 VAL A O 1
ATOM 804 N N . PHE A 1 101 ? 3.84 18.594 11.312 1 94.62 101 PHE A N 1
ATOM 805 C CA . PHE A 1 101 ? 4.684 19.125 12.375 1 94.62 101 PHE A CA 1
ATOM 806 C C . PHE A 1 101 ? 5.188 20.516 12.016 1 94.62 101 PHE A C 1
ATOM 808 O O . PHE A 1 101 ? 5.66 21.25 12.891 1 94.62 101 PHE A O 1
ATOM 815 N N . GLY A 1 102 ? 5.156 20.859 10.703 1 93.06 102 GLY A N 1
ATOM 816 C CA . GLY A 1 102 ?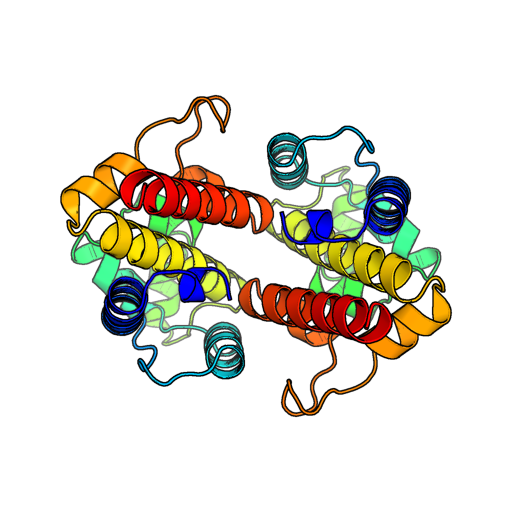 5.594 22.172 10.25 1 93.06 102 GLY A CA 1
ATOM 817 C C . GLY A 1 102 ? 7.102 22.359 10.32 1 93.06 102 GLY A C 1
ATOM 818 O O . GLY A 1 102 ? 7.598 23.484 10.297 1 93.06 102 GLY A O 1
ATOM 819 N N . ASP A 1 103 ? 7.801 21.234 10.562 1 94.44 103 ASP A N 1
ATOM 820 C CA . ASP A 1 103 ? 9.25 21.234 10.758 1 94.44 103 ASP A CA 1
ATOM 821 C C . ASP A 1 103 ? 9.852 19.891 10.352 1 94.44 103 ASP A C 1
ATOM 823 O O . ASP A 1 103 ? 9.391 18.828 10.789 1 94.44 103 ASP A O 1
ATOM 827 N N . ARG A 1 104 ? 10.852 19.969 9.508 1 94.94 104 ARG A N 1
ATOM 828 C CA . ARG A 1 104 ? 11.453 18.75 8.969 1 94.94 104 ARG A CA 1
ATOM 829 C C . ARG A 1 104 ? 12.141 17.953 10.07 1 94.94 104 ARG A C 1
ATOM 831 O O . ARG A 1 104 ? 12.055 16.719 10.094 1 94.94 104 ARG A O 1
ATOM 838 N N . GLU A 1 105 ? 12.828 18.656 10.977 1 96.06 105 GLU A N 1
ATOM 839 C CA . GLU A 1 105 ? 13.547 17.969 12.047 1 96.06 105 GLU A CA 1
ATOM 840 C C . GLU A 1 105 ? 12.578 17.297 13.016 1 96.06 105 GLU A C 1
ATOM 842 O O . GLU A 1 105 ? 12.812 16.172 13.453 1 96.06 105 GLU A O 1
ATOM 847 N N . LYS A 1 106 ? 11.508 17.953 13.367 1 97.12 106 LYS A N 1
ATOM 848 C CA . LYS A 1 106 ? 10.492 17.375 14.227 1 97.12 106 LYS A CA 1
ATOM 849 C C . LYS A 1 106 ? 9.844 16.156 13.562 1 97.12 106 LYS A C 1
ATOM 851 O O . LYS A 1 106 ? 9.602 15.141 14.219 1 97.12 106 LYS A O 1
ATOM 856 N N . ALA A 1 107 ? 9.562 16.328 12.281 1 97.25 107 ALA A N 1
ATOM 857 C CA . ALA A 1 107 ? 8.984 15.227 11.516 1 97.25 107 ALA A CA 1
ATOM 858 C C . ALA A 1 107 ? 9.906 14.008 11.516 1 97.25 107 ALA A C 1
ATOM 860 O O . ALA A 1 107 ? 9.477 12.891 11.797 1 97.25 107 ALA A O 1
ATOM 861 N N . ARG A 1 108 ? 11.164 14.234 11.258 1 96.12 108 ARG A N 1
ATOM 862 C CA . ARG A 1 108 ? 12.148 13.156 11.195 1 96.12 108 ARG A CA 1
ATOM 863 C C . ARG A 1 108 ? 12.281 12.461 12.547 1 96.12 108 ARG A C 1
ATOM 865 O O . ARG A 1 108 ? 12.352 11.234 12.617 1 96.12 108 ARG A O 1
ATOM 872 N N . ARG A 1 109 ? 12.336 13.258 13.555 1 97.12 109 ARG A N 1
ATOM 873 C CA . ARG A 1 109 ? 12.422 12.695 14.898 1 97.12 109 ARG A CA 1
ATOM 874 C C . ARG A 1 109 ? 11.203 11.828 15.211 1 97.12 109 ARG A C 1
ATOM 876 O O . ARG A 1 109 ? 11.344 10.719 15.734 1 97.12 109 ARG A O 1
ATOM 883 N N . TRP A 1 110 ? 10.062 12.344 14.891 1 97.75 110 TRP A N 1
ATOM 884 C CA . TRP A 1 110 ? 8.828 11.602 15.141 1 97.75 110 TRP A CA 1
ATOM 885 C C . TRP A 1 110 ? 8.812 10.289 14.359 1 97.75 110 TRP A C 1
ATOM 887 O O . TRP A 1 110 ? 8.438 9.25 14.898 1 97.75 110 TRP A O 1
ATOM 897 N N . LEU A 1 111 ? 9.234 10.344 13.125 1 97.31 111 LEU A N 1
ATOM 898 C CA . LEU A 1 111 ? 9.219 9.195 12.227 1 97.31 111 LEU A CA 1
ATOM 899 C C . LEU A 1 111 ? 10.227 8.141 12.68 1 97.31 111 LEU A C 1
ATOM 901 O O . LEU A 1 111 ? 10.062 6.953 12.375 1 97.31 111 LEU A O 1
ATOM 905 N N . SER A 1 112 ? 11.242 8.547 13.43 1 96.94 112 SER A N 1
ATOM 906 C CA . SER A 1 112 ? 12.344 7.656 13.789 1 96.94 112 SER A CA 1
ATOM 907 C C . SER A 1 112 ? 12.227 7.188 15.242 1 96.94 112 SER A C 1
ATOM 909 O O . SER A 1 112 ? 13.062 6.422 15.719 1 96.94 112 SER A O 1
ATOM 911 N N . LYS A 1 113 ? 11.234 7.605 15.914 1 97.81 113 LYS A N 1
ATOM 912 C CA . LYS A 1 113 ? 11.055 7.227 17.312 1 97.81 113 LYS A CA 1
ATOM 913 C C . LYS A 1 113 ? 10.086 6.059 17.453 1 97.81 113 LYS A C 1
ATOM 915 O O . LYS A 1 113 ? 9 6.074 16.859 1 97.81 113 LYS A O 1
ATOM 920 N N . PRO A 1 114 ? 10.477 5.07 18.281 1 98 114 PRO A N 1
ATOM 921 C CA . PRO A 1 114 ? 9.57 3.941 18.516 1 98 114 PRO A CA 1
ATOM 922 C C . PRO A 1 114 ? 8.219 4.375 19.078 1 98 114 PRO A C 1
ATOM 924 O O . PRO A 1 114 ? 8.148 5.344 19.844 1 98 114 PRO A O 1
ATOM 927 N N . LYS A 1 115 ? 7.188 3.717 18.656 1 98 115 LYS A N 1
ATOM 928 C CA . LYS A 1 115 ? 5.84 3.971 19.156 1 98 115 LYS A CA 1
ATOM 929 C C . LYS A 1 115 ? 5.281 2.742 19.875 1 98 115 LYS A C 1
ATOM 931 O O . LYS A 1 115 ? 5.402 1.621 19.375 1 98 115 LYS A O 1
ATOM 936 N N . GLU A 1 116 ? 4.633 2.938 20.969 1 96.81 116 GLU A N 1
ATOM 937 C CA . GLU A 1 116 ? 3.959 1.855 21.672 1 96.81 116 GLU A CA 1
ATOM 938 C C . GLU A 1 116 ? 2.885 1.207 20.812 1 96.81 116 GLU A C 1
ATOM 940 O O . GLU A 1 116 ? 2.736 -0.017 20.812 1 96.81 116 GLU A O 1
ATOM 945 N N . ARG A 1 117 ? 2.236 2.02 20.016 1 95.25 117 ARG A N 1
ATOM 946 C CA . ARG A 1 117 ? 1.185 1.551 19.109 1 95.25 117 ARG A CA 1
ATOM 947 C C . ARG A 1 117 ? 1.725 0.523 18.125 1 95.25 117 ARG A C 1
ATOM 949 O O . ARG A 1 117 ? 0.975 -0.314 17.625 1 95.25 117 ARG A O 1
ATOM 956 N N . PHE A 1 118 ? 3.004 0.604 17.859 1 97.38 118 PHE A N 1
ATOM 957 C CA . PHE A 1 118 ? 3.617 -0.278 16.875 1 97.38 118 PHE A CA 1
ATOM 958 C C . PHE A 1 118 ? 4.551 -1.277 17.547 1 97.38 118 PHE A C 1
ATOM 960 O O . PHE A 1 118 ? 5.527 -1.728 16.938 1 97.38 118 PHE A O 1
ATOM 967 N N . SER A 1 119 ? 4.273 -1.543 18.859 1 96.94 119 SER A N 1
ATOM 968 C CA . SER A 1 119 ? 5.027 -2.523 19.625 1 96.94 119 SER A CA 1
ATOM 969 C C . SER A 1 119 ? 6.523 -2.24 19.578 1 96.94 119 SER A C 1
ATOM 971 O O . SER A 1 119 ? 7.328 -3.158 19.422 1 96.94 119 SER A O 1
ATOM 973 N N . GLY A 1 120 ? 6.91 -0.961 19.516 1 97.31 120 GLY A N 1
ATOM 974 C CA . GLY A 1 120 ? 8.305 -0.561 19.609 1 97.31 120 GLY A CA 1
ATOM 975 C C . GLY A 1 120 ? 8.938 -0.313 18.25 1 97.31 120 GLY A C 1
ATOM 976 O O . GLY A 1 120 ? 10.102 0.085 18.172 1 97.31 120 GLY A O 1
ATOM 977 N N . LEU A 1 121 ? 8.273 -0.565 17.234 1 97.19 121 LEU A N 1
ATOM 978 C CA . LEU A 1 121 ? 8.758 -0.186 15.922 1 97.19 121 LEU A CA 1
ATOM 979 C C . LEU A 1 121 ? 8.57 1.308 15.68 1 97.19 121 LEU A C 1
ATOM 981 O O . LEU A 1 121 ? 7.672 1.925 16.25 1 97.19 121 LEU A O 1
ATOM 985 N N . THR A 1 122 ? 9.453 1.877 14.852 1 97.62 122 THR A N 1
ATOM 986 C CA . THR A 1 122 ? 9.305 3.271 14.453 1 97.62 122 THR A CA 1
ATOM 987 C C . THR A 1 122 ? 8.281 3.404 13.328 1 97.62 122 THR A C 1
ATOM 989 O O . THR A 1 122 ? 8.031 2.441 12.602 1 97.62 122 THR A O 1
ATOM 992 N N . PRO A 1 123 ? 7.652 4.617 13.172 1 97.88 123 PRO A N 1
ATOM 993 C CA . PRO A 1 123 ? 6.793 4.836 12.008 1 97.88 123 PRO A CA 1
ATOM 994 C C . PRO A 1 123 ? 7.484 4.496 10.688 1 97.88 123 PRO A C 1
ATOM 996 O O . PRO A 1 123 ? 6.867 3.908 9.797 1 97.88 123 PRO A O 1
ATOM 999 N N . MET A 1 124 ? 8.758 4.738 10.586 1 96.25 124 MET A N 1
ATOM 1000 C CA . MET A 1 124 ? 9.5 4.441 9.367 1 96.25 124 MET A CA 1
ATOM 1001 C C . MET A 1 124 ? 9.547 2.939 9.109 1 96.25 124 MET A C 1
ATOM 1003 O O . MET A 1 124 ? 9.414 2.496 7.965 1 96.25 124 MET A O 1
ATOM 1007 N N . GLN A 1 125 ? 9.711 2.203 10.133 1 96 125 GLN A N 1
ATOM 1008 C CA . GLN A 1 125 ? 9.805 0.752 10 1 96 125 GLN A CA 1
ATOM 1009 C C . GLN A 1 125 ? 8.461 0.154 9.594 1 96 125 GLN A C 1
ATOM 1011 O O . GLN A 1 125 ? 8.406 -0.937 9.023 1 96 125 GLN A O 1
ATOM 1016 N N . MET A 1 126 ? 7.383 0.904 9.898 1 97.19 126 MET A N 1
ATOM 1017 C CA . MET A 1 126 ? 6.039 0.437 9.57 1 97.19 126 MET A CA 1
ATOM 1018 C C . MET A 1 126 ? 5.777 0.539 8.07 1 97.19 126 MET A C 1
ATOM 1020 O O . MET A 1 126 ? 4.852 -0.09 7.555 1 97.19 126 MET A O 1
ATOM 1024 N N . LEU A 1 127 ? 6.578 1.272 7.328 1 96.25 127 LEU A N 1
ATOM 1025 C CA . LEU A 1 127 ? 6.289 1.606 5.938 1 96.25 127 LEU A CA 1
ATOM 1026 C C . LEU A 1 127 ? 6.602 0.431 5.02 1 96.25 127 LEU A C 1
ATOM 1028 O O . LEU A 1 127 ? 6.387 0.511 3.809 1 96.25 127 LEU A O 1
ATOM 1032 N N . THR A 1 128 ? 7.02 -0.682 5.57 1 94.38 128 THR A N 1
ATOM 1033 C CA . THR A 1 128 ? 7.371 -1.864 4.793 1 94.38 128 THR A CA 1
ATOM 1034 C C . THR A 1 128 ? 6.137 -2.465 4.133 1 94.38 128 THR A C 1
ATOM 1036 O O . THR A 1 128 ? 6.242 -3.154 3.115 1 94.38 128 THR A O 1
ATOM 1039 N N . THR A 1 129 ? 4.938 -2.176 4.688 1 96.19 129 THR A N 1
ATOM 1040 C CA . THR A 1 129 ? 3.695 -2.715 4.141 1 96.19 129 THR A CA 1
ATOM 1041 C C . THR A 1 129 ? 2.668 -1.606 3.936 1 96.19 129 THR A C 1
ATOM 1043 O O . THR A 1 129 ? 2.771 -0.538 4.543 1 96.19 129 THR A O 1
ATOM 1046 N N . GLN A 1 130 ? 1.749 -1.851 3.107 1 94.62 130 GLN A N 1
ATOM 1047 C CA . GLN A 1 130 ? 0.641 -0.919 2.928 1 94.62 130 GLN A CA 1
ATOM 1048 C C . GLN A 1 130 ? -0.141 -0.736 4.227 1 94.62 130 GLN A C 1
ATOM 1050 O O . GLN A 1 130 ? -0.522 0.383 4.574 1 94.62 130 GLN A O 1
ATOM 1055 N N . GLN A 1 131 ? -0.401 -1.859 4.953 1 95.56 131 GLN A N 1
ATOM 1056 C CA . GLN A 1 131 ? -1.124 -1.796 6.219 1 95.56 131 GLN A CA 1
ATOM 1057 C C . GLN A 1 131 ? -0.378 -0.939 7.238 1 95.56 131 GLN A C 1
ATOM 1059 O O . GLN A 1 131 ? -0.988 -0.14 7.953 1 95.56 131 GLN A O 1
ATOM 1064 N N . GLY A 1 132 ? 0.91 -1.2 7.285 1 97 132 GLY A N 1
ATOM 1065 C CA . GLY A 1 132 ? 1.722 -0.371 8.164 1 97 132 GLY A CA 1
ATOM 1066 C C . GLY A 1 132 ? 1.693 1.099 7.789 1 97 132 GLY A C 1
ATOM 1067 O O . GLY A 1 132 ? 1.582 1.964 8.656 1 97 132 GLY A O 1
ATOM 1068 N N . THR A 1 133 ? 1.778 1.376 6.551 1 96.56 133 THR A N 1
ATOM 1069 C CA . THR A 1 133 ? 1.738 2.748 6.055 1 96.56 133 THR A CA 1
ATOM 1070 C C . THR A 1 133 ? 0.418 3.418 6.426 1 96.56 133 THR A C 1
ATOM 1072 O O . THR A 1 133 ? 0.405 4.559 6.898 1 96.56 133 THR A O 1
ATOM 1075 N N . ALA A 1 134 ? -0.644 2.701 6.285 1 95 134 ALA A N 1
ATOM 1076 C CA . ALA A 1 134 ? -1.968 3.217 6.621 1 95 134 ALA A CA 1
ATOM 1077 C C . ALA A 1 134 ? -2.061 3.564 8.102 1 95 134 ALA A C 1
ATOM 1079 O O . ALA A 1 134 ? -2.68 4.562 8.477 1 95 134 ALA A O 1
ATOM 1080 N N . GLN A 1 135 ? -1.484 2.783 8.914 1 96.06 135 GLN A N 1
ATOM 1081 C CA . GLN A 1 135 ? -1.51 3.039 10.352 1 96.06 135 GLN A CA 1
ATOM 1082 C C . GLN A 1 135 ? -0.72 4.297 10.695 1 96.06 135 GLN A C 1
ATOM 1084 O O . GLN A 1 135 ? -1.123 5.066 11.57 1 96.06 135 GLN A O 1
ATOM 1089 N N . VAL A 1 136 ? 0.379 4.477 10.023 1 97 136 VAL A N 1
ATOM 1090 C CA . VAL A 1 136 ? 1.166 5.684 10.242 1 97 136 VAL A CA 1
ATOM 1091 C C . VAL A 1 136 ? 0.373 6.906 9.789 1 97 136 VAL A C 1
ATOM 1093 O O . VAL A 1 136 ? 0.338 7.926 10.484 1 97 136 VAL A O 1
ATOM 1096 N N . GLU A 1 137 ? -0.263 6.816 8.625 1 94.81 137 GLU A N 1
ATOM 1097 C CA . GLU A 1 137 ? -1.129 7.895 8.148 1 94.81 137 GLU A CA 1
ATOM 1098 C C . GLU A 1 137 ? -2.191 8.242 9.188 1 94.81 137 GLU A C 1
ATOM 1100 O O . GLU A 1 137 ? -2.41 9.422 9.484 1 94.81 137 GLU A O 1
ATOM 1105 N N . GLU A 1 138 ? -2.783 7.227 9.672 1 93.25 138 GLU A N 1
ATOM 1106 C CA . GLU A 1 138 ? -3.838 7.43 10.664 1 93.25 138 GLU A CA 1
ATOM 1107 C C . GLU A 1 138 ? -3.303 8.141 11.906 1 93.25 138 GLU A C 1
ATOM 1109 O O . GLU A 1 138 ? -3.959 9.039 12.445 1 93.25 138 GLU A O 1
ATOM 1114 N N . MET A 1 139 ? -2.195 7.723 12.352 1 95.19 139 MET A N 1
ATOM 1115 C CA . MET A 1 139 ? -1.598 8.352 13.523 1 95.19 139 MET A CA 1
ATOM 1116 C C . MET A 1 139 ? -1.306 9.828 13.266 1 95.19 139 MET A C 1
ATOM 1118 O O . MET A 1 139 ? -1.55 10.672 14.133 1 95.19 139 MET A O 1
ATOM 1122 N N . LEU A 1 140 ? -0.785 10.156 12.109 1 95.06 140 LEU A N 1
ATOM 1123 C CA . LEU A 1 140 ? -0.502 11.539 11.75 1 95.06 140 LEU A CA 1
ATOM 1124 C C . LEU A 1 140 ? -1.787 12.359 11.703 1 95.06 140 LEU A C 1
ATOM 1126 O O . LEU A 1 140 ? -1.817 13.5 12.164 1 95.06 140 LEU A O 1
ATOM 1130 N N . LEU A 1 141 ? -2.805 11.742 11.18 1 91.94 141 LEU A N 1
ATOM 1131 C CA . LEU A 1 141 ? -4.09 12.438 11.102 1 91.94 141 LEU A CA 1
ATOM 1132 C C . LEU A 1 141 ? -4.648 12.688 12.5 1 91.94 141 LEU A C 1
ATOM 1134 O O . LEU A 1 141 ? -5.25 13.734 12.75 1 91.94 141 LEU A O 1
ATOM 1138 N N . GLN A 1 142 ? -4.484 11.734 13.344 1 91.69 142 GLN A N 1
ATOM 1139 C CA . GLN A 1 142 ? -4.938 11.883 14.719 1 91.69 142 GLN A CA 1
ATOM 1140 C C . GLN A 1 142 ? -4.211 13.023 15.422 1 91.69 142 GLN A C 1
ATOM 1142 O O . GLN A 1 142 ? -4.797 13.727 16.25 1 91.69 142 GLN A O 1
ATOM 1147 N N . ILE A 1 143 ? -2.961 13.18 15.109 1 91.31 143 ILE A N 1
ATOM 1148 C CA . ILE A 1 143 ? -2.189 14.281 15.672 1 91.31 143 ILE A CA 1
ATOM 1149 C C . ILE A 1 143 ? -2.789 15.609 15.219 1 91.31 143 ILE A C 1
ATOM 1151 O O . ILE A 1 143 ? -2.961 16.531 16.031 1 91.31 143 ILE A O 1
ATOM 1155 N N . VAL A 1 144 ? -3.146 15.734 13.953 1 87.88 144 VAL A N 1
ATOM 1156 C CA . VAL A 1 144 ? -3.744 16.953 13.406 1 87.88 144 VAL A CA 1
ATOM 1157 C C . VAL A 1 144 ? -5.078 17.219 14.094 1 87.88 144 VAL A C 1
ATOM 1159 O O . VAL A 1 144 ? -5.367 18.359 14.469 1 87.88 144 VAL A O 1
ATOM 1162 N N . GLU A 1 145 ? -5.891 16.219 14.219 1 84.75 145 GLU A N 1
ATOM 1163 C CA . GLU A 1 145 ? -7.191 16.359 14.867 1 84.75 145 GLU A CA 1
ATOM 1164 C C . GLU A 1 145 ? -7.039 16.766 16.328 1 84.75 145 GLU A C 1
ATOM 1166 O O . GLU A 1 145 ? -7.867 17.516 16.859 1 84.75 145 GLU A O 1
ATOM 1171 N N . GLY A 1 146 ? -6.074 16.141 16.922 1 81.06 146 GLY A N 1
ATOM 1172 C CA . GLY A 1 146 ? -5.816 16.5 18.312 1 81.06 146 GLY A CA 1
ATOM 1173 C C . GLY A 1 146 ? -5.312 17.922 18.469 1 81.06 146 GLY A C 1
ATOM 1174 O O . GLY A 1 146 ? -5.66 18.609 19.438 1 81.06 146 GLY A O 1
ATOM 1175 N N . LEU A 1 147 ? -4.484 18.438 17.547 1 71.31 147 LEU A N 1
ATOM 1176 C CA . LEU A 1 147 ? -3.977 19.797 17.578 1 71.31 147 LEU A CA 1
ATOM 1177 C C . LEU A 1 147 ? -5.086 20.797 17.266 1 71.31 147 LEU A C 1
ATOM 1179 O O . LEU A 1 147 ? -5.027 21.953 17.688 1 71.31 147 LEU A O 1
ATOM 1183 N N . ALA A 1 148 ? -6.035 20.344 16.344 1 65.12 148 ALA A N 1
ATOM 1184 C CA . ALA A 1 148 ? -7.148 21.219 15.961 1 65.12 148 ALA A CA 1
ATOM 1185 C C . ALA A 1 148 ? -8.156 21.328 17.094 1 65.12 148 ALA A C 1
ATOM 1187 O O . ALA A 1 148 ? -9 22.234 17.094 1 65.12 148 ALA A O 1
ATOM 1188 N N . LEU A 1 149 ? -8.125 20.391 18 1 52.44 149 LEU A N 1
ATOM 1189 C CA . LEU A 1 149 ? -9.016 20.516 19.141 1 52.44 149 LEU A CA 1
ATOM 1190 C C . LEU A 1 149 ? -8.391 21.391 20.234 1 52.44 149 LEU A C 1
ATOM 1192 O O . LEU A 1 149 ? -9.078 22.203 20.844 1 52.44 149 LEU A O 1
ATOM 1196 N N . MET B 1 1 ? -8.461 0.994 8.602 1 47.84 1 MET B N 1
ATOM 1197 C CA . MET B 1 1 ? -9.344 2.104 8.961 1 47.84 1 MET B CA 1
ATOM 1198 C C . MET B 1 1 ? -10.484 2.232 7.957 1 47.84 1 MET B C 1
ATOM 1200 O O . MET B 1 1 ? -11.641 2.418 8.352 1 47.84 1 MET B O 1
ATOM 1204 N N . LEU B 1 2 ? -10.133 2.217 6.691 1 56.91 2 LEU B N 1
ATOM 1205 C CA . LEU B 1 2 ? -11.188 2.482 5.715 1 56.91 2 LEU B CA 1
ATOM 1206 C C . LEU B 1 2 ? -12.219 1.355 5.703 1 56.91 2 LEU B C 1
ATOM 1208 O O . LEU B 1 2 ? -13.422 1.608 5.633 1 56.91 2 LEU B O 1
ATOM 1212 N N . ALA B 1 3 ? -11.766 0.191 5.922 1 56.84 3 ALA B N 1
ATOM 1213 C CA . ALA B 1 3 ? -12.734 -0.901 5.934 1 56.84 3 ALA B CA 1
ATOM 1214 C C . ALA B 1 3 ? -13.672 -0.789 7.137 1 56.84 3 ALA B C 1
ATOM 1216 O O . ALA B 1 3 ? -14.812 -1.244 7.082 1 56.84 3 ALA B O 1
ATOM 1217 N N . GLU B 1 4 ? -13.086 -0.089 8.094 1 59.88 4 GLU B N 1
ATOM 1218 C CA . GLU B 1 4 ? -13.906 0.062 9.289 1 59.88 4 GLU B CA 1
ATOM 1219 C C . GLU B 1 4 ? -15.102 0.976 9.031 1 59.88 4 GLU B C 1
ATOM 1221 O O . GLU B 1 4 ? -16.109 0.898 9.734 1 59.88 4 GLU B O 1
ATOM 1226 N N . VAL B 1 5 ? -14.953 1.704 8 1 60.34 5 VAL B N 1
ATOM 1227 C CA . VAL B 1 5 ? -16.047 2.6 7.637 1 60.34 5 VAL B CA 1
ATOM 1228 C C . VAL B 1 5 ? -17.219 1.789 7.09 1 60.34 5 VAL B C 1
ATOM 1230 O O . VAL B 1 5 ? -18.359 2.256 7.094 1 60.34 5 VAL B O 1
ATOM 1233 N N . LEU B 1 6 ? -16.859 0.642 6.746 1 69.31 6 LEU B N 1
ATOM 1234 C CA . LEU B 1 6 ? -17.969 -0.226 6.371 1 69.31 6 LEU B CA 1
ATOM 1235 C C . LEU B 1 6 ? -18.938 -0.404 7.539 1 69.31 6 LEU B C 1
ATOM 1237 O O . LEU B 1 6 ? -18.531 -0.405 8.703 1 69.31 6 LEU B O 1
ATOM 1241 N N . ARG B 1 7 ? -20.266 -0.088 7.289 1 67.75 7 ARG B N 1
ATOM 1242 C CA . ARG B 1 7 ? 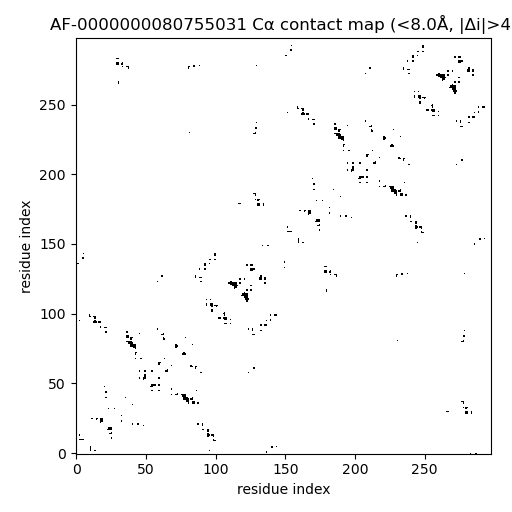-21.234 -0.295 8.352 1 67.75 7 ARG B CA 1
ATOM 1243 C C . ARG B 1 7 ? -20.953 -1.588 9.109 1 67.75 7 ARG B C 1
ATOM 1245 O O . ARG B 1 7 ? -20.188 -2.426 8.648 1 67.75 7 ARG B O 1
ATOM 1252 N N . ASP B 1 8 ? -21.484 -1.74 10.188 1 73.38 8 ASP B N 1
ATOM 1253 C CA . ASP B 1 8 ? -21.25 -2.857 11.102 1 73.38 8 ASP B CA 1
ATOM 1254 C C . ASP B 1 8 ? -21.344 -4.191 10.359 1 73.38 8 ASP B C 1
ATOM 1256 O O . ASP B 1 8 ? -20.391 -4.973 10.359 1 73.38 8 ASP B O 1
ATOM 1260 N N . HIS B 1 9 ? -22.297 -4.391 9.648 1 76.5 9 HIS B N 1
ATOM 1261 C CA . HIS B 1 9 ? -22.453 -5.672 8.969 1 76.5 9 HIS B CA 1
ATOM 1262 C C . HIS B 1 9 ? -21.422 -5.844 7.855 1 76.5 9 HIS B C 1
ATOM 1264 O O . HIS B 1 9 ? -20.891 -6.938 7.672 1 76.5 9 HIS B O 1
ATOM 1270 N N . GLY B 1 10 ? -21.156 -4.828 7.246 1 88.81 10 GLY B N 1
ATOM 1271 C CA . GLY B 1 10 ? -20.156 -4.887 6.18 1 88.81 10 GLY B CA 1
ATOM 1272 C C . GLY B 1 10 ? -18.766 -5.172 6.68 1 88.81 10 GLY B C 1
ATOM 1273 O O . GLY B 1 10 ? -18.016 -5.914 6.043 1 88.81 10 GLY B O 1
ATOM 1274 N N . TYR B 1 11 ? -18.516 -4.695 7.871 1 91.81 11 TYR B N 1
ATOM 1275 C CA . TYR B 1 11 ? -17.188 -4.895 8.422 1 91.81 11 TYR B CA 1
ATOM 1276 C C . TYR B 1 11 ? -17 -6.332 8.891 1 91.81 11 TYR B C 1
ATOM 1278 O O . TYR B 1 11 ? -15.922 -6.914 8.703 1 91.81 11 TYR B O 1
ATOM 1286 N N . THR B 1 12 ? -18.078 -6.898 9.508 1 93.94 12 THR B N 1
ATOM 1287 C CA . THR B 1 12 ? -18 -8.289 9.938 1 93.94 12 THR B CA 1
ATOM 1288 C C . THR B 1 12 ? -17.797 -9.219 8.742 1 93.94 12 THR B C 1
ATOM 1290 O O . THR B 1 12 ? -16.953 -10.109 8.789 1 93.94 12 THR B O 1
ATOM 1293 N N . ALA B 1 13 ? -18.578 -8.992 7.691 1 95.5 13 ALA B N 1
ATOM 1294 C CA . ALA B 1 13 ? -18.422 -9.797 6.484 1 95.5 13 ALA B CA 1
ATOM 1295 C C . ALA B 1 13 ? -17.016 -9.672 5.906 1 95.5 13 ALA B C 1
ATOM 1297 O O . ALA B 1 13 ? -16.438 -10.664 5.449 1 95.5 13 ALA B O 1
ATOM 1298 N N . TYR B 1 14 ? -16.516 -8.508 5.938 1 96.19 14 TYR B N 1
ATOM 1299 C CA . TYR B 1 14 ? -15.164 -8.234 5.473 1 96.19 14 TYR B CA 1
ATOM 1300 C C . TYR B 1 14 ? -14.141 -9.039 6.262 1 96.19 14 TYR B C 1
ATOM 1302 O O . TYR B 1 14 ? -13.281 -9.695 5.676 1 96.19 14 TYR B O 1
ATOM 1310 N N . ARG B 1 15 ? -14.234 -9.047 7.543 1 96.75 15 ARG B N 1
ATOM 1311 C CA . ARG B 1 15 ? -13.266 -9.727 8.398 1 96.75 15 ARG B CA 1
ATOM 1312 C C . ARG B 1 15 ? -13.398 -11.242 8.273 1 96.75 15 ARG B C 1
ATOM 1314 O O . ARG B 1 15 ? -12.398 -11.961 8.312 1 96.75 15 ARG B O 1
ATOM 1321 N N . VAL B 1 16 ? -14.57 -11.719 8.133 1 97.12 16 VAL B N 1
ATOM 1322 C CA . VAL B 1 16 ? -14.805 -13.141 7.922 1 97.12 16 VAL B CA 1
ATOM 1323 C C . VAL B 1 16 ? -14.133 -13.594 6.629 1 97.12 16 VAL B C 1
ATOM 1325 O O . VAL B 1 16 ? -13.477 -14.633 6.59 1 97.12 16 VAL B O 1
ATOM 1328 N N . ARG B 1 17 ? -14.289 -12.766 5.656 1 97.19 17 ARG B N 1
ATOM 1329 C CA . ARG B 1 17 ? -13.719 -13.117 4.359 1 97.19 17 ARG B CA 1
ATOM 1330 C C . ARG B 1 17 ? -12.195 -13.062 4.395 1 97.19 17 ARG B C 1
ATOM 1332 O O . ARG B 1 17 ? -11.523 -13.898 3.785 1 97.19 17 ARG B O 1
ATOM 1339 N N . LEU B 1 18 ? -11.609 -12.094 5.078 1 97.12 18 LEU B N 1
ATOM 1340 C CA . LEU B 1 18 ? -10.164 -12.031 5.238 1 97.12 18 LEU B CA 1
ATOM 1341 C C . LEU B 1 18 ? -9.633 -13.289 5.914 1 97.12 18 LEU B C 1
ATOM 1343 O O . LEU B 1 18 ? -8.562 -13.789 5.551 1 97.12 18 LEU B O 1
ATOM 1347 N N . ARG B 1 19 ? -10.391 -13.773 6.891 1 98.25 19 ARG B N 1
ATOM 1348 C CA . ARG B 1 19 ? -10.031 -15.031 7.543 1 98.25 19 ARG B CA 1
ATOM 1349 C C . ARG B 1 19 ? -10.039 -16.188 6.547 1 98.25 19 ARG B C 1
ATOM 1351 O O . ARG B 1 19 ? -9.102 -16.984 6.508 1 98.25 19 ARG B O 1
ATOM 1358 N N . SER B 1 20 ? -11.078 -16.219 5.738 1 97.44 20 SER B N 1
ATOM 1359 C CA . SER B 1 20 ? -11.227 -17.297 4.773 1 97.44 20 SER B CA 1
ATOM 1360 C C . SER B 1 20 ? -10.117 -17.25 3.719 1 97.44 20 SER B C 1
ATOM 1362 O O . SER B 1 20 ? -9.664 -18.297 3.248 1 97.44 20 SER B O 1
ATOM 1364 N N . LEU B 1 21 ? -9.648 -16.078 3.361 1 97.81 21 LEU B N 1
ATOM 1365 C CA . LEU B 1 21 ? -8.688 -15.906 2.277 1 97.81 21 LEU B CA 1
ATOM 1366 C C . LEU B 1 21 ? -7.258 -16.062 2.791 1 97.81 21 LEU B C 1
ATOM 1368 O O . LEU B 1 21 ? -6.453 -16.781 2.189 1 97.81 21 LEU B O 1
ATOM 1372 N N . LEU B 1 22 ? -6.969 -15.484 3.977 1 98.38 22 LEU B N 1
ATOM 1373 C CA . LEU B 1 22 ? -5.57 -15.383 4.383 1 98.38 22 LEU B CA 1
ATOM 1374 C C . LEU B 1 22 ? -5.371 -15.953 5.781 1 98.38 22 LEU B C 1
ATOM 1376 O O . LEU B 1 22 ? -4.277 -15.859 6.344 1 98.38 22 LEU B O 1
ATOM 1380 N N . ASP B 1 23 ? -6.398 -16.453 6.402 1 97.88 23 ASP B N 1
ATOM 1381 C CA . ASP B 1 23 ? -6.352 -17.031 7.746 1 97.88 23 ASP B CA 1
ATOM 1382 C C . ASP B 1 23 ? -6.004 -15.953 8.781 1 97.88 23 ASP B C 1
ATOM 1384 O O . ASP B 1 23 ? -5.238 -16.203 9.711 1 97.88 23 ASP B O 1
ATOM 1388 N N . ILE B 1 24 ? -6.43 -14.742 8.516 1 98.19 24 ILE B N 1
ATOM 1389 C CA . ILE B 1 24 ? -6.289 -13.656 9.477 1 98.19 24 ILE B CA 1
ATOM 1390 C C . ILE B 1 24 ? -7.484 -13.656 10.43 1 98.19 24 ILE B C 1
ATOM 1392 O O . ILE B 1 24 ? -8.625 -13.461 10 1 98.19 24 ILE B O 1
ATOM 1396 N N . PRO B 1 25 ? -7.227 -13.875 11.68 1 98.12 25 PRO B N 1
ATOM 1397 C CA . PRO B 1 25 ? -8.352 -13.914 12.617 1 98.12 25 PRO B CA 1
ATOM 1398 C C . PRO B 1 25 ? -9.211 -12.656 12.57 1 98.12 25 PRO B C 1
ATOM 1400 O O . PRO B 1 25 ? -8.688 -11.547 12.391 1 98.12 25 PRO B O 1
ATOM 1403 N N . GLU B 1 26 ? -10.516 -12.812 12.781 1 96.81 26 GLU B N 1
ATOM 1404 C CA . GLU B 1 26 ? -11.43 -11.68 12.742 1 96.81 26 GLU B CA 1
ATOM 1405 C C . GLU B 1 26 ? -11.086 -10.648 13.812 1 96.81 26 GLU B C 1
ATOM 1407 O O . GLU B 1 26 ? -11.383 -9.461 13.656 1 96.81 26 GLU B O 1
ATOM 1412 N N . SER B 1 27 ? -10.422 -11.094 14.852 1 96.5 27 SER B N 1
ATOM 1413 C CA . SER B 1 27 ? -10.109 -10.219 15.984 1 96.5 27 SER B CA 1
ATOM 1414 C C . SER B 1 27 ? -8.75 -9.547 15.805 1 96.5 27 SER B C 1
ATOM 1416 O O . SER B 1 27 ? -8.344 -8.734 16.625 1 96.5 27 SER B O 1
ATOM 1418 N N . ALA B 1 28 ? -8.023 -9.922 14.727 1 97.06 28 ALA B N 1
ATOM 1419 C CA . ALA B 1 28 ? -6.691 -9.359 14.531 1 97.06 28 ALA B CA 1
ATOM 1420 C C . ALA B 1 28 ? -6.738 -7.836 14.477 1 97.06 28 ALA B C 1
ATOM 1422 O O . ALA B 1 28 ? -7.594 -7.262 13.805 1 97.06 28 ALA B O 1
ATOM 1423 N N . THR B 1 29 ? -5.848 -7.152 15.195 1 95.12 29 THR B N 1
ATOM 1424 C CA . THR B 1 29 ? -5.691 -5.703 15.109 1 95.12 29 THR B CA 1
ATOM 1425 C C . THR B 1 29 ? -4.973 -5.309 13.828 1 95.12 29 THR B C 1
ATOM 1427 O O . THR B 1 29 ? -4.395 -6.16 13.148 1 95.12 29 THR B O 1
ATOM 1430 N N . ASP B 1 30 ? -5.02 -4.059 13.477 1 94.31 30 ASP B N 1
ATOM 1431 C CA . ASP B 1 30 ? -4.305 -3.576 12.305 1 94.31 30 ASP B CA 1
ATOM 1432 C C . ASP B 1 30 ? -2.812 -3.891 12.398 1 94.31 30 ASP B C 1
ATOM 1434 O O . ASP B 1 30 ? -2.188 -4.27 11.406 1 94.31 30 ASP B O 1
ATOM 1438 N N . PHE B 1 31 ? -2.25 -3.738 13.586 1 96.19 31 PHE B N 1
ATOM 1439 C CA . PHE B 1 31 ? -0.832 -4.02 13.773 1 96.19 31 PHE B CA 1
ATOM 1440 C C . PHE B 1 31 ? -0.548 -5.508 13.586 1 96.19 31 PHE B C 1
ATOM 1442 O O . PHE B 1 31 ? 0.475 -5.883 13.008 1 96.19 31 PHE B O 1
ATOM 1449 N N . GLU B 1 32 ? -1.445 -6.312 14.078 1 96.94 32 GLU B N 1
ATOM 1450 C CA . GLU B 1 32 ? -1.26 -7.746 13.898 1 96.94 32 GLU B CA 1
ATOM 1451 C C . GLU B 1 32 ? -1.308 -8.125 12.422 1 96.94 32 GLU B C 1
ATOM 1453 O O . GLU B 1 32 ? -0.581 -9.023 11.984 1 96.94 32 GLU B O 1
ATOM 1458 N N . ILE B 1 33 ? -2.172 -7.477 11.68 1 97.69 33 ILE B N 1
ATOM 1459 C CA . ILE B 1 33 ? -2.238 -7.723 10.25 1 97.69 33 ILE B CA 1
ATOM 1460 C C . ILE B 1 33 ? -0.912 -7.336 9.594 1 97.69 33 ILE B C 1
ATOM 1462 O O . ILE B 1 33 ? -0.352 -8.102 8.812 1 97.69 33 ILE B O 1
ATOM 1466 N N . HIS B 1 34 ? -0.377 -6.184 9.953 1 98.12 34 HIS B N 1
ATOM 1467 C CA . HIS B 1 34 ? 0.942 -5.781 9.484 1 98.12 34 HIS B CA 1
ATOM 1468 C C . HIS B 1 34 ? 1.991 -6.844 9.805 1 98.12 34 HIS B C 1
ATOM 1470 O O . HIS B 1 34 ? 2.801 -7.199 8.945 1 98.12 34 HIS B O 1
ATOM 1476 N N . THR B 1 35 ? 1.949 -7.348 11.008 1 97.94 35 THR B N 1
ATOM 1477 C CA . THR B 1 35 ? 2.924 -8.336 11.461 1 97.94 35 THR B CA 1
ATOM 1478 C C . THR B 1 35 ? 2.809 -9.617 10.656 1 97.94 35 THR B C 1
ATOM 1480 O O . THR B 1 35 ? 3.82 -10.203 10.258 1 97.94 35 THR B O 1
ATOM 1483 N N . ARG B 1 36 ? 1.609 -10 10.352 1 98 36 ARG B N 1
ATOM 1484 C CA . ARG B 1 36 ? 1.405 -11.203 9.547 1 98 36 ARG B CA 1
ATOM 1485 C C . ARG B 1 36 ? 1.952 -11.016 8.133 1 98 36 ARG B C 1
ATOM 1487 O O . ARG B 1 36 ? 2.551 -11.938 7.57 1 98 36 ARG B O 1
ATOM 1494 N N . ILE B 1 37 ? 1.753 -9.875 7.57 1 98.44 37 ILE B N 1
ATOM 1495 C CA . ILE B 1 37 ? 2.27 -9.586 6.234 1 98.44 37 ILE B CA 1
ATOM 1496 C C . ILE B 1 37 ? 3.795 -9.656 6.246 1 98.44 37 ILE B C 1
ATOM 1498 O O . ILE B 1 37 ? 4.402 -10.258 5.359 1 98.44 37 ILE B O 1
ATOM 1502 N N . THR B 1 38 ? 4.43 -9.086 7.32 1 97.5 38 THR B N 1
ATOM 1503 C CA . THR B 1 38 ? 5.887 -9.016 7.383 1 97.5 38 THR B CA 1
ATOM 1504 C C . THR B 1 38 ? 6.484 -10.398 7.625 1 97.5 38 THR B C 1
ATOM 1506 O O . THR B 1 38 ? 7.617 -10.672 7.23 1 97.5 38 THR B O 1
ATOM 1509 N N . GLN B 1 39 ? 5.695 -11.258 8.219 1 97.69 39 GLN B N 1
ATOM 1510 C CA . GLN B 1 39 ? 6.156 -12.625 8.445 1 97.69 39 GLN B CA 1
ATOM 1511 C C . GLN B 1 39 ? 6.078 -13.453 7.164 1 97.69 39 GLN B C 1
ATOM 1513 O O . GLN B 1 39 ? 6.77 -14.461 7.027 1 97.69 39 GLN B O 1
ATOM 1518 N N . GLY B 1 40 ? 5.227 -13.023 6.262 1 98.62 40 GLY B N 1
ATOM 1519 C CA . GLY B 1 40 ? 5.051 -13.742 5.008 1 98.62 40 GLY B CA 1
ATOM 1520 C C . GLY B 1 40 ? 3.945 -14.781 5.062 1 98.62 40 GLY B C 1
ATOM 1521 O O . GLY B 1 40 ? 3.957 -15.656 5.926 1 98.62 40 GLY B O 1
ATOM 1522 N N . PHE B 1 41 ? 3.014 -14.727 4.168 1 98.69 41 PHE B N 1
ATOM 1523 C CA . PHE B 1 41 ? 1.964 -15.734 4.09 1 98.69 41 PHE B CA 1
ATOM 1524 C C . PHE B 1 41 ? 2.494 -17.016 3.461 1 98.69 41 PHE B C 1
ATOM 1526 O O . PHE B 1 41 ? 3.455 -16.984 2.691 1 98.69 41 PHE B O 1
ATOM 1533 N N . PRO B 1 42 ? 1.885 -18.141 3.787 1 98.5 42 PRO B N 1
ATOM 1534 C CA . PRO B 1 42 ? 2.299 -19.375 3.137 1 98.5 42 PRO B CA 1
ATOM 1535 C C . PRO B 1 42 ? 2.062 -19.359 1.627 1 98.5 42 PRO B C 1
ATOM 1537 O O . PRO B 1 42 ? 0.963 -19.031 1.174 1 98.5 42 PRO B O 1
ATOM 1540 N N . ALA B 1 43 ? 3.092 -19.766 0.922 1 98.75 43 ALA B N 1
ATOM 1541 C CA . ALA B 1 43 ? 2.975 -19.828 -0.532 1 98.75 43 ALA B CA 1
ATOM 1542 C C . ALA B 1 43 ? 1.885 -20.812 -0.951 1 98.75 43 ALA B C 1
ATOM 1544 O O . ALA B 1 43 ? 1.183 -20.594 -1.939 1 98.75 43 ALA B O 1
ATOM 1545 N N . ALA B 1 44 ? 1.746 -21.844 -0.217 1 98.5 44 ALA B N 1
ATOM 1546 C CA . ALA B 1 44 ? 0.764 -22.875 -0.528 1 98.5 44 ALA B CA 1
ATOM 1547 C C . ALA B 1 44 ? -0.655 -22.312 -0.496 1 98.5 44 ALA B C 1
ATOM 1549 O O . ALA B 1 44 ? -1.525 -22.766 -1.244 1 98.5 44 ALA B O 1
ATOM 1550 N N . ARG B 1 45 ? -0.895 -21.359 0.366 1 98.44 45 ARG B N 1
ATOM 1551 C CA . ARG B 1 45 ? -2.219 -20.75 0.453 1 98.44 45 ARG B CA 1
ATOM 1552 C C . ARG B 1 45 ? -2.582 -20.047 -0.847 1 98.44 45 ARG B C 1
ATOM 1554 O O . ARG B 1 45 ? -3.711 -20.156 -1.328 1 98.44 45 ARG B O 1
ATOM 1561 N N . LEU B 1 46 ? -1.637 -19.312 -1.38 1 98.62 46 LEU B N 1
ATOM 1562 C CA . LEU B 1 46 ? -1.865 -18.641 -2.652 1 98.62 46 LEU B CA 1
ATOM 1563 C C . LEU B 1 46 ? -2.176 -19.641 -3.754 1 98.62 46 LEU B C 1
ATOM 1565 O O . LEU B 1 46 ? -3.1 -19.438 -4.547 1 98.62 46 LEU B O 1
ATOM 1569 N N . MET B 1 47 ? -1.442 -20.719 -3.762 1 98.5 47 MET B N 1
ATOM 1570 C CA . MET B 1 47 ? -1.685 -21.766 -4.754 1 98.5 47 MET B CA 1
ATOM 1571 C C . MET B 1 47 ? -3.072 -22.375 -4.582 1 98.5 47 MET B C 1
ATOM 1573 O O . MET B 1 47 ? -3.793 -22.578 -5.559 1 98.5 47 MET B O 1
ATOM 1577 N N . GLN B 1 48 ? -3.451 -22.641 -3.408 1 98.19 48 GLN B N 1
ATOM 1578 C CA . GLN B 1 48 ? -4.762 -23.203 -3.107 1 98.19 48 GLN B CA 1
ATOM 1579 C C . GLN B 1 48 ? -5.883 -22.281 -3.598 1 98.19 48 GLN B C 1
ATOM 1581 O O . GLN B 1 48 ? -6.855 -22.75 -4.195 1 98.19 48 GLN B O 1
ATOM 1586 N N . LEU B 1 49 ? -5.762 -21.031 -3.332 1 97.88 49 LEU B N 1
ATOM 1587 C CA . LEU B 1 49 ? -6.777 -20.062 -3.738 1 97.88 49 LEU B CA 1
ATOM 1588 C C . LEU B 1 49 ? -6.836 -19.938 -5.258 1 97.88 49 LEU B C 1
ATOM 1590 O O . LEU B 1 49 ? -7.91 -19.75 -5.828 1 97.88 49 LEU B O 1
ATOM 1594 N N . THR B 1 50 ? -5.652 -20.031 -5.871 1 97.44 50 THR B N 1
ATOM 1595 C CA . THR B 1 50 ? -5.609 -19.984 -7.328 1 97.44 50 THR B CA 1
ATOM 1596 C C . THR B 1 50 ? -6.305 -21.203 -7.922 1 97.44 50 THR B C 1
ATOM 1598 O O . THR B 1 50 ? -7.113 -21.078 -8.844 1 97.44 50 THR B O 1
ATOM 1601 N N . GLU B 1 51 ? -6.027 -22.312 -7.371 1 97 51 GLU B N 1
ATOM 1602 C CA . GLU B 1 51 ? -6.617 -23.562 -7.855 1 97 51 GLU B CA 1
ATOM 1603 C C . GLU B 1 51 ? -8.125 -23.594 -7.605 1 97 51 GLU B C 1
ATOM 1605 O O . GLU B 1 51 ? -8.875 -24.172 -8.391 1 97 51 GLU B O 1
ATOM 1610 N N . ALA B 1 52 ? -8.555 -22.969 -6.578 1 95.94 52 ALA B N 1
ATOM 1611 C CA . ALA B 1 52 ? -9.977 -22.922 -6.23 1 95.94 52 ALA B CA 1
ATOM 1612 C C . ALA B 1 52 ? -10.711 -21.875 -7.066 1 95.94 52 ALA B C 1
ATOM 1614 O O . ALA B 1 52 ? -11.938 -21.766 -6.996 1 95.94 52 ALA B O 1
ATOM 1615 N N . GLY B 1 53 ? -10.008 -21.047 -7.793 1 93.31 53 GLY B N 1
ATOM 1616 C CA . GLY B 1 53 ? -10.609 -20.047 -8.648 1 93.31 53 GLY B CA 1
ATOM 1617 C C . GLY B 1 53 ? -10.914 -18.75 -7.926 1 93.31 53 GLY B C 1
ATOM 1618 O O . GLY B 1 53 ? -11.602 -17.875 -8.461 1 93.31 53 GLY B O 1
ATOM 1619 N N . VAL B 1 54 ? -10.492 -18.656 -6.699 1 93.75 54 VAL B N 1
ATOM 1620 C CA . VAL B 1 54 ? -10.711 -17.453 -5.902 1 93.75 54 VAL B CA 1
ATOM 1621 C C . VAL B 1 54 ? -9.758 -16.344 -6.355 1 93.75 54 VAL B C 1
ATOM 1623 O O . VAL B 1 54 ? -10.141 -15.18 -6.449 1 93.75 54 VAL B O 1
ATOM 1626 N N . VAL B 1 55 ? -8.531 -16.734 -6.629 1 94.38 55 VAL B N 1
ATOM 1627 C CA . VAL B 1 55 ? -7.516 -15.867 -7.219 1 94.38 55 VAL B CA 1
ATOM 1628 C C . VAL B 1 55 ? -7.258 -16.281 -8.664 1 94.38 55 VAL B C 1
ATOM 1630 O O . VAL B 1 55 ? -7.023 -17.469 -8.938 1 94.38 55 VAL B O 1
ATOM 1633 N N . THR B 1 56 ? -7.371 -15.352 -9.555 1 93.81 56 THR B N 1
ATOM 1634 C CA . THR B 1 56 ? -7.129 -15.695 -10.953 1 93.81 56 THR B CA 1
ATOM 1635 C C . THR B 1 56 ? -5.637 -15.852 -11.219 1 93.81 56 THR B C 1
ATOM 1637 O O . THR B 1 56 ? -4.805 -15.336 -10.469 1 93.81 56 THR B O 1
ATOM 1640 N N . PRO B 1 57 ? -5.277 -16.547 -12.297 1 94.88 57 PRO B N 1
ATOM 1641 C CA . PRO B 1 57 ? -3.861 -16.656 -12.664 1 94.88 57 PRO B CA 1
ATOM 1642 C C . PRO B 1 57 ? -3.203 -15.305 -12.891 1 94.88 57 PRO B C 1
ATOM 1644 O O . PRO B 1 57 ? -2.037 -15.109 -12.539 1 94.88 57 PRO B O 1
ATOM 1647 N N . LEU B 1 58 ? -3.936 -14.43 -13.453 1 91.06 58 LEU B N 1
ATOM 1648 C CA . LEU B 1 58 ? -3.408 -13.086 -13.688 1 91.06 58 LEU B CA 1
ATOM 1649 C C . LEU B 1 58 ? -3.096 -12.383 -12.367 1 91.06 58 LEU B C 1
ATOM 1651 O O . LEU B 1 58 ? -2.043 -11.758 -12.234 1 91.06 58 LEU B O 1
ATOM 1655 N N . GLU B 1 59 ? -4.008 -12.477 -11.43 1 92.69 59 GLU B N 1
ATOM 1656 C CA . GLU B 1 59 ? -3.791 -11.906 -10.109 1 92.69 59 GLU B CA 1
ATOM 1657 C C . GLU B 1 59 ? -2.59 -12.547 -9.414 1 92.69 59 GLU B C 1
ATOM 1659 O O . GLU B 1 59 ? -1.771 -11.852 -8.812 1 92.69 59 GLU B O 1
ATOM 1664 N N . ARG B 1 60 ? -2.555 -13.836 -9.5 1 97.12 60 ARG B N 1
ATOM 1665 C CA . ARG B 1 60 ? -1.436 -14.57 -8.914 1 97.12 60 ARG B CA 1
ATOM 1666 C C . ARG B 1 60 ? -0.107 -14.086 -9.484 1 97.12 60 ARG B C 1
ATOM 1668 O O . ARG B 1 60 ? 0.843 -13.836 -8.742 1 97.12 60 ARG B O 1
ATOM 1675 N N . ASP B 1 61 ? -0.061 -13.922 -10.789 1 96.12 61 ASP B N 1
ATOM 1676 C CA . ASP B 1 61 ? 1.171 -13.523 -11.461 1 96.12 61 ASP B CA 1
ATOM 1677 C C . ASP B 1 61 ? 1.609 -12.125 -11.016 1 96.12 61 ASP B C 1
ATOM 1679 O O . ASP B 1 61 ? 2.799 -11.805 -11.039 1 96.12 61 ASP B O 1
ATOM 1683 N N . GLN B 1 62 ? 0.618 -11.273 -10.633 1 93.5 62 GLN B N 1
ATOM 1684 C CA . GLN B 1 62 ? 0.944 -9.953 -10.102 1 93.5 62 GLN B CA 1
ATOM 1685 C C . GLN B 1 62 ? 1.631 -10.07 -8.742 1 93.5 62 GLN B C 1
ATOM 1687 O O . GLN B 1 62 ? 2.34 -9.148 -8.32 1 93.5 62 GLN B O 1
ATOM 1692 N N . ILE B 1 63 ? 1.384 -11.203 -8.086 1 97.06 63 ILE B N 1
ATOM 1693 C CA . ILE B 1 63 ? 1.942 -11.422 -6.754 1 97.06 63 ILE B CA 1
ATOM 1694 C C . ILE B 1 63 ? 3.299 -12.117 -6.871 1 97.06 63 ILE B C 1
ATOM 1696 O O . ILE B 1 63 ? 4.281 -11.672 -6.273 1 97.06 63 ILE B O 1
ATOM 1700 N N . ILE B 1 64 ? 3.318 -13.164 -7.645 1 97.75 64 ILE B N 1
ATOM 1701 C CA . ILE B 1 64 ? 4.504 -13.992 -7.809 1 97.75 64 ILE B CA 1
ATOM 1702 C C . ILE B 1 64 ? 4.355 -14.867 -9.055 1 97.75 64 ILE B C 1
ATOM 1704 O O . ILE B 1 64 ? 3.301 -15.469 -9.273 1 97.75 64 ILE B O 1
ATOM 1708 N N . PRO B 1 65 ? 5.395 -14.914 -9.859 1 97.69 65 PRO B N 1
ATOM 1709 C CA . PRO B 1 65 ? 5.305 -15.82 -11.008 1 97.69 65 PRO B CA 1
ATOM 1710 C C . PRO B 1 65 ? 5.09 -17.281 -10.594 1 97.69 65 PRO B C 1
ATOM 1712 O O . PRO B 1 65 ? 5.645 -17.719 -9.594 1 97.69 65 PRO B O 1
ATOM 1715 N N . LEU B 1 66 ? 4.379 -17.969 -11.438 1 97.88 66 LEU B N 1
ATOM 1716 C CA . LEU B 1 66 ? 3.99 -19.344 -11.133 1 97.88 66 LEU B CA 1
ATOM 1717 C C . LEU B 1 66 ? 5.219 -20.203 -10.852 1 97.88 66 LEU B C 1
ATOM 1719 O O . LEU B 1 66 ? 5.227 -21 -9.914 1 97.88 66 LEU B O 1
ATOM 1723 N N . ARG B 1 67 ? 6.234 -20.016 -11.602 1 97.88 67 ARG B N 1
ATOM 1724 C CA . ARG B 1 67 ? 7.441 -20.828 -11.414 1 97.88 67 ARG B CA 1
ATOM 1725 C C . ARG B 1 67 ? 8.062 -20.578 -10.047 1 97.88 67 ARG B C 1
ATOM 1727 O O . ARG B 1 67 ? 8.453 -21.516 -9.359 1 97.88 67 ARG B O 1
ATOM 1734 N N . THR B 1 68 ? 8.133 -19.344 -9.672 1 98.19 68 THR B N 1
ATOM 1735 C CA . THR B 1 68 ? 8.711 -18.969 -8.383 1 98.19 68 THR B CA 1
ATOM 1736 C C . THR B 1 68 ? 7.82 -19.438 -7.238 1 98.19 68 THR B C 1
ATOM 1738 O O . THR B 1 68 ? 8.312 -19.859 -6.191 1 98.19 68 THR B O 1
ATOM 1741 N N . LEU B 1 69 ? 6.52 -19.391 -7.512 1 98.56 69 LEU B N 1
ATOM 1742 C CA . LEU B 1 69 ? 5.566 -19.859 -6.512 1 98.56 69 LEU B CA 1
ATOM 1743 C C . LEU B 1 69 ? 5.758 -21.344 -6.242 1 98.56 69 LEU B C 1
ATOM 1745 O O . LEU B 1 69 ? 5.828 -21.766 -5.082 1 98.56 69 LEU B O 1
ATOM 1749 N N . LYS B 1 70 ? 5.879 -22.094 -7.262 1 98.38 70 LYS B N 1
ATOM 1750 C CA . LYS B 1 70 ? 6.078 -23.531 -7.125 1 98.38 70 LYS B CA 1
ATOM 1751 C C . LYS B 1 70 ? 7.387 -23.828 -6.402 1 98.38 70 LYS B C 1
ATOM 1753 O O . LYS B 1 70 ? 7.43 -24.703 -5.527 1 98.38 70 LYS B O 1
ATOM 1758 N N . SER B 1 71 ? 8.383 -23.109 -6.789 1 98.25 71 SER B N 1
ATOM 1759 C CA . SER B 1 71 ? 9.672 -23.266 -6.133 1 98.25 71 SER B CA 1
ATOM 1760 C C . SER B 1 71 ? 9.586 -22.953 -4.645 1 98.25 71 SER B C 1
ATOM 1762 O O . SER B 1 71 ? 10.172 -23.641 -3.816 1 98.25 71 SER B O 1
ATOM 1764 N N . ARG B 1 72 ? 8.914 -21.875 -4.328 1 98.25 72 ARG B N 1
ATOM 1765 C CA . ARG B 1 72 ? 8.727 -21.484 -2.938 1 98.25 72 ARG B CA 1
ATOM 1766 C C . ARG B 1 72 ? 8.039 -22.578 -2.135 1 98.25 72 ARG B C 1
ATOM 1768 O O . ARG B 1 72 ? 8.438 -22.875 -1.006 1 98.25 72 ARG B O 1
ATOM 1775 N N . ILE B 1 73 ? 7.043 -23.141 -2.705 1 98.31 73 ILE B N 1
ATOM 1776 C CA . ILE B 1 73 ? 6.277 -24.188 -2.045 1 98.31 73 ILE B CA 1
ATOM 1777 C C . ILE B 1 73 ? 7.16 -25.422 -1.832 1 98.31 73 ILE B C 1
ATOM 1779 O O . ILE B 1 73 ? 7.168 -26.016 -0.749 1 98.31 73 ILE B O 1
ATOM 1783 N N . GLU B 1 74 ? 7.918 -25.781 -2.807 1 98.38 74 GLU B N 1
ATOM 1784 C CA . GLU B 1 74 ? 8.805 -26.938 -2.725 1 98.38 74 GLU B CA 1
ATOM 1785 C C . GLU B 1 74 ? 9.836 -26.766 -1.612 1 98.38 74 GLU B C 1
ATOM 1787 O O . GLU B 1 74 ? 10.188 -27.734 -0.93 1 98.38 74 GLU B O 1
ATOM 1792 N N . ARG B 1 75 ? 10.25 -25.578 -1.46 1 98.44 75 ARG B N 1
ATOM 1793 C CA . ARG B 1 75 ? 11.281 -25.297 -0.474 1 98.44 75 ARG B CA 1
ATOM 1794 C C . ARG B 1 75 ? 10.672 -24.969 0.884 1 98.44 75 ARG B C 1
ATOM 1796 O O . ARG B 1 75 ? 11.391 -24.656 1.832 1 98.44 75 ARG B O 1
ATOM 1803 N N . ASP B 1 76 ? 9.375 -25.047 0.999 1 97.88 76 ASP B N 1
ATOM 1804 C CA . ASP B 1 76 ? 8.641 -24.75 2.223 1 97.88 76 ASP B CA 1
ATOM 1805 C C . ASP B 1 76 ? 8.984 -23.359 2.744 1 97.88 76 ASP B C 1
ATOM 1807 O O . ASP B 1 76 ? 9.281 -23.188 3.93 1 97.88 76 ASP B O 1
ATOM 1811 N N . GLN B 1 77 ? 9.094 -22.422 1.867 1 98.25 77 GLN B N 1
ATOM 1812 C CA . GLN B 1 77 ? 9.367 -21.016 2.195 1 98.25 77 GLN B CA 1
ATOM 1813 C C . GLN B 1 77 ? 8.117 -20.156 2.043 1 98.25 77 GLN B C 1
ATOM 1815 O O . GLN B 1 77 ? 7.32 -20.375 1.127 1 98.25 77 GLN B O 1
ATOM 1820 N N . PRO B 1 78 ? 7.922 -19.203 2.938 1 98.62 78 PRO B N 1
ATOM 1821 C CA . PRO B 1 78 ? 6.793 -18.281 2.777 1 98.62 78 PRO B CA 1
ATOM 1822 C C . PRO B 1 78 ? 7.02 -17.25 1.665 1 98.62 78 PRO B C 1
ATOM 1824 O O . PRO B 1 78 ? 8.133 -17.156 1.136 1 98.62 78 PRO B O 1
ATOM 1827 N N . LEU B 1 79 ? 5.973 -16.625 1.281 1 98.69 79 LEU B N 1
ATOM 1828 C CA . LEU B 1 79 ? 6.102 -15.461 0.422 1 98.69 79 LEU B CA 1
ATOM 1829 C C . LEU B 1 79 ? 6.953 -14.383 1.091 1 98.69 79 LEU B C 1
ATOM 1831 O O . LEU B 1 79 ? 6.961 -14.273 2.318 1 98.69 79 LEU B O 1
ATOM 1835 N N . THR B 1 80 ? 7.688 -13.625 0.282 1 97.19 80 THR B N 1
ATOM 1836 C CA . THR B 1 80 ? 8.438 -12.492 0.815 1 97.19 80 THR B CA 1
ATOM 1837 C C . THR B 1 80 ? 7.488 -11.422 1.356 1 97.19 80 THR B C 1
ATOM 1839 O O . THR B 1 80 ? 6.277 -11.492 1.133 1 97.19 80 THR B O 1
ATOM 1842 N N . VAL B 1 81 ? 8 -10.469 2.055 1 96.75 81 VAL B N 1
ATOM 1843 C CA . VAL B 1 81 ? 7.203 -9.367 2.582 1 96.75 81 VAL B CA 1
ATOM 1844 C C . VAL B 1 81 ? 6.492 -8.648 1.437 1 96.75 81 VAL B C 1
ATOM 1846 O O . VAL B 1 81 ? 5.297 -8.352 1.527 1 96.75 81 VAL B O 1
ATOM 1849 N N . GLU B 1 82 ? 7.191 -8.453 0.324 1 95.31 82 GLU B N 1
ATOM 1850 C CA . GLU B 1 82 ? 6.625 -7.75 -0.826 1 95.31 82 GLU B CA 1
ATOM 1851 C C . GLU B 1 82 ? 5.504 -8.562 -1.466 1 95.31 82 GLU B C 1
ATOM 1853 O O . GLU B 1 82 ? 4.449 -8.016 -1.801 1 95.31 82 GLU B O 1
ATOM 1858 N N . GLU B 1 83 ? 5.762 -9.812 -1.6 1 97.5 83 GLU B N 1
ATOM 1859 C CA . GLU B 1 83 ? 4.75 -10.695 -2.168 1 97.5 83 GLU B CA 1
ATOM 1860 C C . GLU B 1 83 ? 3.543 -10.82 -1.242 1 97.5 83 GLU B C 1
ATOM 1862 O O . GLU B 1 83 ? 2.398 -10.812 -1.702 1 97.5 83 GLU B O 1
ATOM 1867 N N . SER B 1 84 ? 3.816 -10.922 0.049 1 98.38 84 SER B N 1
ATOM 1868 C CA . SER B 1 84 ? 2.752 -11.008 1.044 1 98.38 84 SER B CA 1
ATOM 1869 C C . SER B 1 84 ? 1.932 -9.719 1.085 1 98.38 84 SER B C 1
ATOM 1871 O O . SER B 1 84 ? 0.713 -9.758 1.271 1 98.38 84 SER B O 1
ATOM 1873 N N . ASP B 1 85 ? 2.615 -8.609 0.9 1 97.62 85 ASP B N 1
ATOM 1874 C CA . ASP B 1 85 ? 1.926 -7.328 0.85 1 97.62 85 ASP B CA 1
ATOM 1875 C C . ASP B 1 85 ? 0.977 -7.262 -0.344 1 97.62 85 ASP B C 1
ATOM 1877 O O . ASP B 1 85 ? -0.169 -6.824 -0.209 1 97.62 85 ASP B O 1
ATOM 1881 N N . ARG B 1 86 ? 1.396 -7.711 -1.452 1 97.06 86 ARG B N 1
ATOM 1882 C CA . ARG B 1 86 ? 0.546 -7.742 -2.639 1 97.06 86 ARG B CA 1
ATOM 1883 C C . ARG B 1 86 ? -0.61 -8.719 -2.457 1 97.06 86 ARG B C 1
ATOM 1885 O O . ARG B 1 86 ? -1.74 -8.43 -2.859 1 97.06 86 ARG B O 1
ATOM 1892 N N . PHE B 1 87 ? -0.261 -9.852 -1.913 1 98.38 87 PHE B N 1
ATOM 1893 C CA . PHE B 1 87 ? -1.281 -10.859 -1.63 1 98.38 87 PHE B CA 1
ATOM 1894 C C . PHE B 1 87 ? -2.359 -10.289 -0.716 1 98.38 87 PHE B C 1
ATOM 1896 O O . PHE B 1 87 ? -3.553 -10.438 -0.987 1 98.38 87 PHE B O 1
ATOM 1903 N N . PHE B 1 88 ? -1.962 -9.586 0.289 1 98.19 88 PHE B N 1
ATOM 1904 C CA . PHE B 1 88 ? -2.912 -8.969 1.208 1 98.19 88 PHE B CA 1
ATOM 1905 C C . PHE B 1 88 ? -3.762 -7.93 0.489 1 98.19 88 PHE B C 1
ATOM 1907 O O . PHE B 1 88 ? -4.977 -7.863 0.692 1 98.19 88 PHE B O 1
ATOM 1914 N N . ARG B 1 89 ? -3.207 -7.113 -0.303 1 96.38 89 ARG B N 1
ATOM 1915 C CA . ARG B 1 89 ? -3.951 -6.09 -1.03 1 96.38 89 ARG B CA 1
ATOM 1916 C C . ARG B 1 89 ? -5.07 -6.711 -1.86 1 96.38 89 ARG B C 1
ATOM 1918 O O . ARG B 1 89 ? -6.203 -6.227 -1.844 1 96.38 89 ARG B O 1
ATOM 1925 N N . ALA B 1 90 ? -4.699 -7.746 -2.545 1 96.94 90 ALA B N 1
ATOM 1926 C CA . ALA B 1 90 ? -5.684 -8.438 -3.375 1 96.94 90 ALA B CA 1
ATOM 1927 C C . ALA B 1 90 ? -6.805 -9.023 -2.523 1 96.94 90 ALA B C 1
ATOM 1929 O O . ALA B 1 90 ? -7.988 -8.836 -2.832 1 96.94 90 ALA B O 1
ATOM 1930 N N . ALA B 1 91 ? -6.445 -9.68 -1.459 1 97.56 91 ALA B N 1
ATOM 1931 C CA . ALA B 1 91 ? -7.426 -10.289 -0.559 1 97.56 91 ALA B CA 1
ATOM 1932 C C . ALA B 1 91 ? -8.297 -9.219 0.102 1 97.56 91 ALA B C 1
ATOM 1934 O O . ALA B 1 91 ? -9.516 -9.391 0.215 1 97.56 91 ALA B O 1
ATOM 1935 N N . HIS B 1 92 ? -7.641 -8.164 0.496 1 96.94 92 HIS B N 1
ATOM 1936 C CA . HIS B 1 92 ? -8.297 -7.043 1.158 1 96.94 92 HIS B CA 1
ATOM 1937 C C . HIS B 1 92 ? -9.367 -6.426 0.262 1 96.94 92 HIS B C 1
ATOM 1939 O O . HIS B 1 92 ? -10.516 -6.273 0.676 1 96.94 92 HIS B O 1
ATOM 1945 N N . ILE B 1 93 ? -9.023 -6.129 -0.934 1 97 93 ILE B N 1
ATOM 1946 C CA . ILE B 1 93 ? -9.945 -5.484 -1.863 1 97 93 ILE B CA 1
ATOM 1947 C C . ILE B 1 93 ? -11.039 -6.469 -2.264 1 97 93 ILE B C 1
ATOM 1949 O O . ILE B 1 93 ? -12.211 -6.094 -2.379 1 97 93 ILE B O 1
ATOM 1953 N N . THR B 1 94 ? -10.688 -7.727 -2.48 1 97.25 94 THR B N 1
ATOM 1954 C CA . THR B 1 94 ? -11.688 -8.75 -2.781 1 97.25 94 THR B CA 1
ATOM 1955 C C . THR B 1 94 ? -12.703 -8.859 -1.653 1 97.25 94 THR B C 1
ATOM 1957 O O . THR B 1 94 ? -13.914 -8.859 -1.9 1 97.25 94 THR B O 1
ATOM 1960 N N . ALA B 1 95 ? -12.172 -8.953 -0.453 1 97.19 95 ALA B N 1
ATOM 1961 C CA . ALA B 1 95 ? -13.055 -9.055 0.712 1 97.19 95 ALA B CA 1
ATOM 1962 C C . ALA B 1 95 ? -13.961 -7.836 0.827 1 97.19 95 ALA B C 1
ATOM 1964 O O . ALA B 1 95 ? -15.156 -7.969 1.091 1 97.19 95 ALA B O 1
ATOM 1965 N N . MET B 1 96 ? -13.414 -6.656 0.63 1 96.31 96 MET B N 1
ATOM 1966 C CA . MET B 1 96 ? -14.195 -5.43 0.693 1 96.31 96 MET B CA 1
ATOM 1967 C C . MET B 1 96 ? -15.289 -5.422 -0.375 1 96.31 96 MET B C 1
ATOM 1969 O O . MET B 1 96 ? -16.438 -5.109 -0.086 1 96.31 96 MET B O 1
ATOM 1973 N N . ALA B 1 97 ? -14.883 -5.73 -1.559 1 97 97 ALA B N 1
ATOM 1974 C CA . ALA B 1 97 ? -15.836 -5.723 -2.662 1 97 97 ALA B CA 1
ATOM 1975 C C . ALA B 1 97 ? -16.969 -6.711 -2.408 1 97 97 ALA B C 1
ATOM 1977 O O . ALA B 1 97 ? -18.141 -6.391 -2.629 1 97 97 ALA B O 1
ATOM 1978 N N . GLU B 1 98 ? -16.656 -7.91 -1.969 1 96.75 98 GLU B N 1
ATOM 1979 C CA . GLU B 1 98 ? -17.672 -8.914 -1.697 1 96.75 98 GLU B CA 1
ATOM 1980 C C . GLU B 1 98 ? -18.609 -8.461 -0.583 1 96.75 98 GLU B C 1
ATOM 1982 O O . GLU B 1 98 ? -19.812 -8.734 -0.625 1 96.75 98 GLU B O 1
ATOM 1987 N N . ALA B 1 99 ? -18.062 -7.805 0.395 1 94.75 99 ALA B N 1
ATOM 1988 C CA . ALA B 1 99 ? -18.906 -7.258 1.46 1 94.75 99 ALA B CA 1
ATOM 1989 C C . ALA B 1 99 ? -19.828 -6.168 0.924 1 94.75 99 ALA B C 1
ATOM 1991 O O . ALA B 1 99 ? -21 -6.102 1.301 1 94.75 99 ALA B O 1
ATOM 1992 N N . VAL B 1 100 ? -19.344 -5.348 0.07 1 94.06 100 VAL B N 1
ATOM 1993 C CA . VAL B 1 100 ? -20.078 -4.211 -0.478 1 94.06 100 VAL B CA 1
ATOM 1994 C C . VAL B 1 100 ? -21.203 -4.715 -1.382 1 94.06 100 VAL B C 1
ATOM 1996 O O . VAL B 1 100 ? -22.344 -4.242 -1.294 1 94.06 100 VAL B O 1
ATOM 1999 N N . PHE B 1 101 ? -20.938 -5.676 -2.188 1 94.75 101 PHE B N 1
ATOM 2000 C CA . PHE B 1 101 ? -21.906 -6.125 -3.191 1 94.75 101 PHE B CA 1
ATOM 2001 C C . PHE B 1 101 ? -22.766 -7.254 -2.645 1 94.75 101 PHE B C 1
ATOM 2003 O O . PHE B 1 101 ? -23.812 -7.566 -3.211 1 94.75 101 PHE B O 1
ATOM 2010 N N . GLY B 1 102 ? -22.297 -7.926 -1.569 1 93.19 102 GLY B N 1
ATOM 2011 C CA . GLY B 1 102 ? -23.031 -9.016 -0.957 1 93.19 102 GLY B CA 1
ATOM 2012 C C . GLY B 1 102 ? -23.062 -10.273 -1.802 1 93.19 102 GLY B C 1
ATOM 2013 O O . GLY B 1 102 ? -23.906 -11.148 -1.598 1 93.19 102 GLY B O 1
ATOM 2014 N N . ASP B 1 103 ? -22.219 -10.273 -2.838 1 94.5 103 ASP B N 1
ATOM 2015 C CA . ASP B 1 103 ? -22.172 -11.359 -3.818 1 94.5 103 ASP B CA 1
ATOM 2016 C C . ASP B 1 103 ? -20.781 -11.469 -4.449 1 94.5 103 ASP B C 1
ATOM 2018 O O . ASP B 1 103 ? -20.234 -10.469 -4.934 1 94.5 103 ASP B O 1
ATOM 2022 N N . ARG B 1 104 ? -20.25 -12.688 -4.422 1 95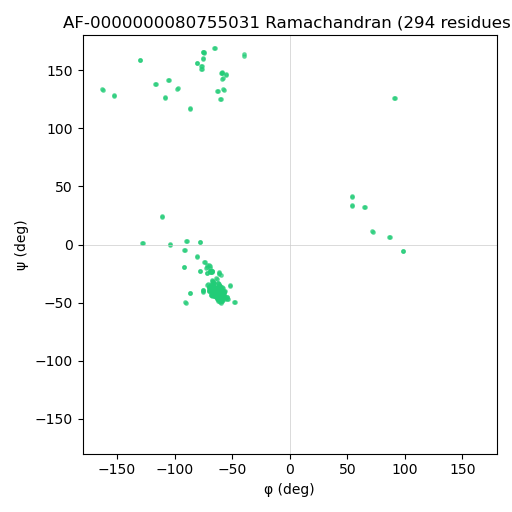 104 ARG B N 1
ATOM 2023 C CA . ARG B 1 104 ? -18.891 -12.898 -4.91 1 95 104 ARG B CA 1
ATOM 2024 C C . ARG B 1 104 ? -18.812 -12.656 -6.414 1 95 104 ARG B C 1
ATOM 2026 O O . ARG B 1 104 ? -17.844 -12.07 -6.898 1 95 104 ARG B O 1
ATOM 2033 N N . GLU B 1 105 ? -19.828 -13.109 -7.145 1 96.06 105 GLU B N 1
ATOM 2034 C CA . GLU B 1 105 ? -19.812 -12.953 -8.594 1 96.06 105 GLU B CA 1
ATOM 2035 C C . GLU B 1 105 ? -19.938 -11.484 -9 1 96.06 105 GLU B C 1
ATOM 2037 O O . GLU B 1 105 ? -19.25 -11.023 -9.914 1 96.06 105 GLU B O 1
ATOM 2042 N N . LYS B 1 106 ? -20.797 -10.75 -8.344 1 97.19 106 LYS B N 1
ATOM 2043 C CA . LYS B 1 106 ? -20.938 -9.32 -8.602 1 97.19 106 LYS B CA 1
ATOM 2044 C C . LYS B 1 106 ? -19.641 -8.578 -8.281 1 97.19 106 LYS B C 1
ATOM 2046 O O . LYS B 1 106 ? -19.219 -7.691 -9.023 1 97.19 106 LYS B O 1
ATOM 2051 N N . ALA B 1 107 ? -19.078 -8.961 -7.148 1 97.25 107 ALA B N 1
ATOM 2052 C CA . ALA B 1 107 ? -17.797 -8.359 -6.746 1 97.25 107 ALA B CA 1
ATOM 2053 C C . ALA B 1 107 ? -16.719 -8.602 -7.797 1 97.25 107 ALA B C 1
ATOM 2055 O O . ALA B 1 107 ? -16.031 -7.676 -8.211 1 97.25 107 ALA B O 1
ATOM 2056 N N . ARG B 1 108 ? -16.609 -9.828 -8.242 1 96.25 108 ARG B N 1
ATOM 2057 C CA . ARG B 1 108 ? -15.594 -10.195 -9.227 1 96.25 108 ARG B CA 1
ATOM 2058 C C . ARG B 1 108 ? -15.805 -9.453 -10.539 1 96.25 108 ARG B C 1
ATOM 2060 O O . ARG B 1 108 ? -14.852 -8.977 -11.148 1 96.25 108 ARG B O 1
ATOM 2067 N N . ARG B 1 109 ? -17.031 -9.398 -10.945 1 97.19 109 ARG B N 1
ATOM 2068 C CA . ARG B 1 109 ? -17.344 -8.672 -12.164 1 97.19 109 ARG B CA 1
ATOM 2069 C C . ARG B 1 109 ? -16.953 -7.203 -12.047 1 97.19 109 ARG B C 1
ATOM 2071 O O . ARG B 1 109 ? -16.359 -6.633 -12.961 1 97.19 109 ARG B O 1
ATOM 2078 N N . TRP B 1 110 ? -17.297 -6.621 -10.938 1 97.81 110 TRP B N 1
ATOM 2079 C CA . TRP B 1 110 ? -16.984 -5.219 -10.711 1 97.81 110 TRP B CA 1
ATOM 2080 C C . TRP B 1 110 ? -15.477 -4.992 -10.711 1 97.81 110 TRP B C 1
ATOM 2082 O O . TRP B 1 110 ? -14.984 -4.035 -11.312 1 97.81 110 TRP B O 1
ATOM 2092 N N . LEU B 1 111 ? -14.758 -5.887 -10.078 1 97.38 111 LEU B N 1
ATOM 2093 C CA . LEU B 1 111 ? -13.312 -5.777 -9.93 1 97.38 111 LEU B CA 1
ATOM 2094 C C . LEU B 1 111 ? -12.609 -5.969 -11.273 1 97.38 111 LEU B C 1
ATOM 2096 O O . LEU B 1 111 ? -11.5 -5.48 -11.469 1 97.38 111 LEU B O 1
ATOM 2100 N N . SER B 1 112 ? -13.258 -6.629 -12.211 1 97 112 SER B N 1
ATOM 2101 C CA . SER B 1 112 ? -12.633 -7 -13.477 1 97 112 SER B CA 1
ATOM 2102 C C . SER B 1 112 ? -13.102 -6.098 -14.609 1 97 112 SER B C 1
ATOM 2104 O O . SER B 1 112 ? -12.664 -6.254 -15.75 1 97 112 SER B O 1
ATOM 2106 N N . LYS B 1 113 ? -13.938 -5.18 -14.336 1 97.81 113 LYS B N 1
ATOM 2107 C CA . LYS B 1 113 ? -14.461 -4.289 -15.359 1 97.81 113 LYS B CA 1
ATOM 2108 C C . LYS B 1 113 ? -13.695 -2.969 -15.391 1 97.81 113 LYS B C 1
ATOM 2110 O O . LYS B 1 113 ? -13.484 -2.348 -14.344 1 97.81 113 LYS B O 1
ATOM 2115 N N . PRO B 1 114 ? -13.352 -2.531 -16.625 1 98.06 114 PRO B N 1
ATOM 2116 C CA . PRO B 1 114 ? -12.672 -1.24 -16.734 1 98.06 114 PRO B CA 1
ATOM 2117 C C . PRO B 1 114 ? -13.492 -0.087 -16.156 1 98.06 114 PRO B C 1
ATOM 2119 O O . PRO B 1 114 ? -14.727 -0.104 -16.234 1 98.06 114 PRO B O 1
ATOM 2122 N N . LYS B 1 115 ? -12.82 0.836 -15.531 1 98 115 LYS B N 1
ATOM 2123 C CA . LYS B 1 115 ? -13.453 2.035 -14.992 1 98 115 LYS B CA 1
ATOM 2124 C C . LYS B 1 115 ? -12.938 3.291 -15.688 1 98 115 LYS B C 1
ATOM 2126 O O . LYS B 1 115 ? -11.727 3.441 -15.883 1 98 115 LYS B O 1
ATOM 2131 N N . GLU B 1 116 ? -13.789 4.207 -16 1 96.81 116 GLU B N 1
ATOM 2132 C CA . GLU B 1 116 ? -13.398 5.496 -16.562 1 96.81 116 GLU B CA 1
ATOM 2133 C C . GLU B 1 116 ? -12.484 6.262 -15.609 1 96.81 116 GLU B C 1
ATOM 2135 O O . GLU B 1 116 ? -11.508 6.875 -16.047 1 96.81 116 GLU B O 1
ATOM 2140 N N . ARG B 1 117 ? -12.75 6.109 -14.328 1 95.25 117 ARG B N 1
ATOM 2141 C CA . ARG B 1 117 ? -11.969 6.773 -13.297 1 95.25 117 ARG B CA 1
ATOM 2142 C C . ARG B 1 117 ? -10.508 6.332 -13.352 1 95.25 117 ARG B C 1
ATOM 2144 O O . ARG B 1 117 ? -9.617 7.066 -12.922 1 95.25 117 ARG B O 1
ATOM 2151 N N . PHE B 1 118 ? -10.281 5.16 -13.875 1 97.38 118 PHE B N 1
ATOM 2152 C CA . PHE B 1 118 ? -8.938 4.605 -13.914 1 97.38 118 PHE B CA 1
ATOM 2153 C C . PHE B 1 118 ? -8.422 4.547 -15.344 1 97.38 118 PHE B C 1
ATOM 2155 O O . PHE B 1 118 ? -7.602 3.686 -15.68 1 97.38 118 PHE B O 1
ATOM 2162 N N . SER B 1 119 ? -8.992 5.426 -16.219 1 97 119 SER B N 1
ATOM 2163 C CA . SER B 1 119 ? -8.57 5.551 -17.609 1 97 119 SER B CA 1
ATOM 2164 C C . SER B 1 119 ? -8.609 4.203 -18.312 1 97 119 SER B C 1
ATOM 2166 O O . SER B 1 119 ? -7.684 3.857 -19.062 1 97 119 SER B O 1
ATOM 2168 N N . GLY B 1 120 ? -9.562 3.34 -17.953 1 97.31 120 GLY B N 1
ATOM 2169 C CA . GLY B 1 120 ? -9.781 2.082 -18.656 1 97.31 120 GLY B CA 1
ATOM 2170 C C . GLY B 1 120 ? -9.133 0.897 -17.969 1 97.31 120 GLY B C 1
ATOM 2171 O O . GLY B 1 120 ? -9.281 -0.243 -18.422 1 97.31 120 GLY B O 1
ATOM 2172 N N . LEU B 1 121 ? -8.422 1.117 -16.984 1 97.25 121 LEU B N 1
ATOM 2173 C CA . LEU B 1 121 ? -7.914 0.006 -16.188 1 97.25 121 LEU B CA 1
ATOM 2174 C C . LEU B 1 121 ? -9 -0.553 -15.281 1 97.25 121 LEU B C 1
ATOM 2176 O O . LEU B 1 121 ? -9.93 0.167 -14.898 1 97.25 121 LEU B O 1
ATOM 2180 N N . THR B 1 122 ? -8.891 -1.851 -14.977 1 97.62 122 THR B N 1
ATOM 2181 C CA . THR B 1 122 ? -9.805 -2.467 -14.016 1 97.62 122 THR B CA 1
ATOM 2182 C C . THR B 1 122 ? -9.359 -2.178 -12.586 1 97.62 122 THR B C 1
ATOM 2184 O O . THR B 1 122 ? -8.188 -1.886 -12.336 1 97.62 122 THR B O 1
ATOM 2187 N N . PRO B 1 123 ? -10.32 -2.234 -11.602 1 97.94 123 PRO B N 1
ATOM 2188 C CA . PRO B 1 123 ? -9.914 -2.123 -10.195 1 97.94 123 PRO B CA 1
ATOM 2189 C C . PRO B 1 123 ? -8.805 -3.1 -9.828 1 97.94 123 PRO B C 1
ATOM 2191 O O . PRO B 1 123 ? -7.875 -2.738 -9.102 1 97.94 123 PRO B O 1
ATOM 2194 N N . MET B 1 124 ? -8.812 -4.273 -10.391 1 96.38 124 MET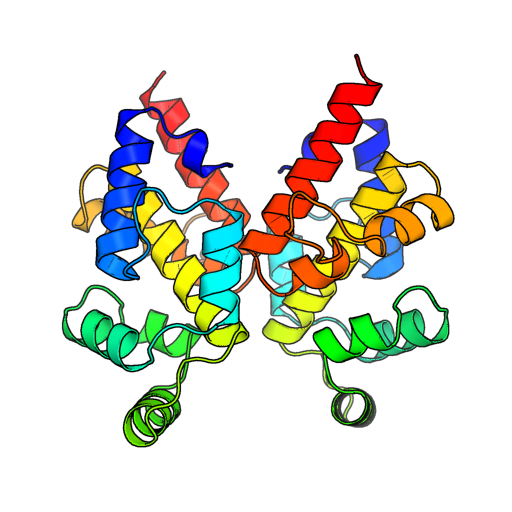 B N 1
ATOM 2195 C CA . MET B 1 124 ? -7.785 -5.27 -10.094 1 96.38 124 MET B CA 1
ATOM 2196 C C . MET B 1 124 ? -6.414 -4.801 -10.578 1 96.38 124 MET B C 1
ATOM 2198 O O . MET B 1 124 ? -5.41 -4.992 -9.898 1 96.38 124 MET B O 1
ATOM 2202 N N . GLN B 1 125 ? -6.398 -4.199 -11.711 1 96.06 125 GLN B N 1
ATOM 2203 C CA . GLN B 1 125 ? -5.141 -3.73 -12.281 1 96.06 125 GLN B CA 1
ATOM 2204 C C . GLN B 1 125 ? -4.566 -2.568 -11.477 1 96.06 125 GLN B C 1
ATOM 2206 O O . GLN B 1 125 ? -3.357 -2.32 -11.508 1 96.06 125 GLN B O 1
ATOM 2211 N N . MET B 1 126 ? -5.453 -1.882 -10.742 1 97.19 126 MET B N 1
ATOM 2212 C CA . MET B 1 126 ? -5.031 -0.742 -9.938 1 97.19 126 MET B CA 1
ATOM 2213 C C . MET B 1 126 ? -4.27 -1.204 -8.695 1 97.19 126 MET B C 1
ATOM 2215 O O . MET B 1 126 ? -3.562 -0.416 -8.062 1 97.19 126 MET B O 1
ATOM 2219 N N . LEU B 1 127 ? -4.344 -2.471 -8.328 1 96.31 127 LEU B N 1
ATOM 2220 C CA . LEU B 1 127 ? -3.836 -2.961 -7.055 1 96.31 127 LEU B CA 1
ATOM 2221 C C . LEU B 1 127 ? -2.318 -3.119 -7.094 1 96.31 127 LEU B C 1
ATOM 2223 O O . LEU B 1 127 ? -1.702 -3.486 -6.09 1 96.31 127 LEU B O 1
ATOM 2227 N N . THR B 1 128 ? -1.707 -2.766 -8.195 1 94.5 128 THR B N 1
ATOM 2228 C CA . THR B 1 128 ? -0.263 -2.891 -8.367 1 94.5 128 THR B CA 1
ATOM 2229 C C . THR B 1 128 ? 0.474 -1.929 -7.438 1 94.5 128 THR B C 1
ATOM 2231 O O . THR B 1 128 ? 1.63 -2.164 -7.078 1 94.5 128 THR B O 1
ATOM 2234 N N . THR B 1 129 ? -0.208 -0.844 -7 1 96.19 129 THR B N 1
ATOM 2235 C CA . THR B 1 129 ? 0.411 0.146 -6.129 1 96.19 129 THR B CA 1
ATOM 2236 C C . THR B 1 129 ? -0.477 0.432 -4.922 1 96.19 129 THR B C 1
ATOM 2238 O O . THR B 1 129 ? -1.681 0.168 -4.953 1 96.19 129 THR B O 1
ATOM 2241 N N . GLN B 1 130 ? 0.102 0.928 -3.904 1 94.69 130 GLN B N 1
ATOM 2242 C CA . GLN B 1 130 ? -0.668 1.361 -2.744 1 94.69 130 GLN B CA 1
ATOM 2243 C C . GLN B 1 130 ? -1.646 2.471 -3.115 1 94.69 130 GLN B C 1
ATOM 2245 O O . GLN B 1 130 ? -2.795 2.469 -2.668 1 94.69 130 GLN B O 1
ATOM 2250 N N . GLN B 1 131 ? -1.186 3.451 -3.949 1 95.56 131 GLN B N 1
ATOM 2251 C CA . GLN B 1 131 ? -2.045 4.547 -4.387 1 95.56 131 GLN B CA 1
ATOM 2252 C C . GLN B 1 131 ? -3.248 4.023 -5.164 1 95.56 131 GLN B C 1
ATOM 2254 O O . GLN B 1 131 ? -4.371 4.492 -4.973 1 95.56 131 GLN B O 1
ATOM 2259 N N . GLY B 1 132 ? -2.93 3.107 -6.055 1 97 132 GLY B N 1
ATOM 2260 C CA . GLY B 1 132 ? -4.023 2.486 -6.789 1 97 132 GLY B CA 1
ATOM 2261 C C . GLY B 1 132 ? -4.996 1.747 -5.891 1 97 132 GLY B C 1
ATOM 2262 O O . GLY B 1 132 ? -6.211 1.849 -6.07 1 97 132 GLY B O 1
ATOM 2263 N N . THR B 1 133 ? -4.5 1.042 -4.961 1 96.62 133 THR B N 1
ATOM 2264 C CA . THR B 1 133 ? -5.328 0.304 -4.012 1 96.62 133 THR B CA 1
ATOM 2265 C C . THR B 1 133 ? -6.223 1.254 -3.223 1 96.62 133 THR B C 1
ATOM 2267 O O . THR B 1 133 ? -7.418 0.997 -3.059 1 96.62 133 THR B O 1
ATOM 2270 N N . ALA B 1 134 ? -5.664 2.348 -2.805 1 95.06 134 ALA B N 1
ATOM 2271 C CA . ALA B 1 134 ? -6.418 3.35 -2.055 1 95.06 134 ALA B CA 1
ATOM 2272 C C . ALA B 1 134 ? -7.566 3.908 -2.889 1 95.06 134 ALA B C 1
ATOM 2274 O O . ALA B 1 134 ? -8.656 4.156 -2.367 1 95.06 134 ALA B O 1
ATOM 2275 N N . GLN B 1 135 ? -7.348 4.105 -4.125 1 96.06 135 GLN B N 1
ATOM 2276 C CA . GLN B 1 135 ? -8.391 4.625 -5.004 1 96.06 135 GLN B CA 1
ATOM 2277 C C . GLN B 1 135 ? -9.523 3.619 -5.168 1 96.06 135 GLN B C 1
ATOM 2279 O O . GLN B 1 135 ? -10.695 3.998 -5.219 1 96.06 135 GLN B O 1
ATOM 2284 N N . VAL B 1 136 ? -9.156 2.367 -5.258 1 97.06 136 VAL B N 1
ATOM 2285 C CA . VAL B 1 136 ? -10.18 1.327 -5.355 1 97.06 136 VAL B CA 1
ATOM 2286 C C . VAL B 1 136 ? -10.992 1.274 -4.062 1 97.06 136 VAL B C 1
ATOM 2288 O O . VAL B 1 136 ? -12.219 1.181 -4.098 1 97.06 136 VAL B O 1
ATOM 2291 N N . GLU B 1 137 ? -10.32 1.324 -2.922 1 94.88 137 GLU B N 1
ATOM 2292 C CA . GLU B 1 137 ? -11.008 1.384 -1.636 1 94.88 137 GLU B CA 1
ATOM 2293 C C . GLU B 1 137 ? -12 2.539 -1.595 1 94.88 137 GLU B C 1
ATOM 2295 O O . GLU B 1 137 ? -13.148 2.361 -1.18 1 94.88 137 GLU B O 1
ATOM 2300 N N . GLU B 1 138 ? -11.523 3.648 -2.025 1 93.38 138 GLU B N 1
ATOM 2301 C CA . GLU B 1 138 ? -12.367 4.836 -2.021 1 93.38 138 GLU B CA 1
ATOM 2302 C C . GLU B 1 138 ? -13.602 4.633 -2.893 1 93.38 138 GLU B C 1
ATOM 2304 O O . GLU B 1 138 ? -14.711 5.027 -2.514 1 93.38 138 GLU B O 1
ATOM 2309 N N . MET B 1 139 ? -13.406 4.094 -4.027 1 95.25 139 MET B N 1
ATOM 2310 C CA . MET B 1 139 ? -14.531 3.852 -4.93 1 95.25 139 MET B CA 1
ATOM 2311 C C . MET B 1 139 ? -15.539 2.902 -4.297 1 95.25 139 MET B C 1
ATOM 2313 O O . MET B 1 139 ? -16.75 3.119 -4.402 1 95.25 139 MET B O 1
ATOM 2317 N N . LEU B 1 140 ? -15.086 1.859 -3.645 1 95.12 140 LEU B N 1
ATOM 2318 C CA . LEU B 1 140 ? -15.969 0.914 -2.973 1 95.12 140 LEU B CA 1
ATOM 2319 C C . LEU B 1 140 ? -16.734 1.595 -1.848 1 95.12 140 LEU B C 1
ATOM 2321 O O . LEU B 1 140 ? -17.938 1.348 -1.669 1 95.12 140 LEU B O 1
ATOM 2325 N N . LEU B 1 141 ? -16.047 2.447 -1.144 1 92 141 LEU B N 1
ATOM 2326 C CA . LEU B 1 141 ? -16.703 3.174 -0.06 1 92 141 LEU B CA 1
ATOM 2327 C C . LEU B 1 141 ? -17.766 4.113 -0.603 1 92 141 LEU B C 1
ATOM 2329 O O . LEU B 1 141 ? -18.828 4.273 0.011 1 92 141 LEU B O 1
ATOM 2333 N N . GLN B 1 142 ? -17.469 4.734 -1.694 1 91.69 142 GLN B N 1
ATOM 2334 C CA . GLN B 1 142 ? -18.438 5.621 -2.336 1 91.69 142 GLN B CA 1
ATOM 2335 C C . GLN B 1 142 ? -19.688 4.855 -2.76 1 91.69 142 GLN B C 1
ATOM 2337 O O . GLN B 1 142 ? -20.797 5.387 -2.697 1 91.69 142 GLN B O 1
ATOM 2342 N N . ILE B 1 143 ? -19.5 3.645 -3.195 1 91.38 143 ILE B N 1
ATOM 2343 C CA . ILE B 1 143 ? -20.625 2.803 -3.566 1 91.38 143 ILE B CA 1
ATOM 2344 C C . ILE B 1 143 ? -21.5 2.553 -2.344 1 91.38 143 ILE B C 1
ATOM 2346 O O . ILE B 1 143 ? -22.734 2.656 -2.422 1 91.38 143 ILE B O 1
ATOM 2350 N N . VAL B 1 144 ? -20.906 2.252 -1.201 1 87.88 144 VAL B N 1
ATOM 2351 C CA . VAL B 1 144 ? -21.641 2.006 0.041 1 87.88 144 VAL B CA 1
ATOM 2352 C C . VAL B 1 144 ? -22.406 3.262 0.446 1 87.88 144 VAL B C 1
ATOM 2354 O O . VAL B 1 144 ? -23.578 3.182 0.839 1 87.88 144 VAL B O 1
ATOM 2357 N N . GLU B 1 145 ? -21.75 4.387 0.403 1 84.69 145 GLU B N 1
ATOM 2358 C CA . GLU B 1 145 ? -22.391 5.652 0.763 1 84.69 145 GLU B CA 1
ATOM 2359 C C . GLU B 1 145 ? -23.547 5.973 -0.173 1 84.69 145 GLU B C 1
ATOM 2361 O O . GLU B 1 145 ? -24.547 6.57 0.246 1 84.69 145 GLU B O 1
ATOM 2366 N N . GLY B 1 146 ? -23.281 5.699 -1.408 1 80.94 146 GLY B N 1
ATOM 2367 C CA . GLY B 1 146 ? -24.359 5.922 -2.373 1 80.94 146 GLY B CA 1
ATOM 2368 C C . GLY B 1 146 ? -25.547 5 -2.172 1 80.94 146 GLY B C 1
ATOM 2369 O O . GLY B 1 146 ? -26.688 5.41 -2.354 1 80.94 146 GLY B O 1
ATOM 2370 N N . LEU B 1 147 ? -25.312 3.742 -1.772 1 70.62 147 LEU B N 1
ATOM 2371 C CA . LEU B 1 147 ? -26.375 2.781 -1.509 1 70.62 147 LEU B CA 1
ATOM 2372 C C . LEU B 1 147 ? -27.125 3.133 -0.225 1 70.62 147 LEU B C 1
ATOM 2374 O O . LEU B 1 147 ? -28.281 2.768 -0.06 1 70.62 147 LEU B O 1
ATOM 2378 N N . ALA B 1 148 ? -26.297 3.695 0.776 1 65.5 148 ALA B N 1
ATOM 2379 C CA . ALA B 1 148 ? -26.906 4.082 2.049 1 65.5 148 ALA B CA 1
ATOM 2380 C C . ALA B 1 148 ? -27.766 5.328 1.889 1 65.5 148 ALA B C 1
ATOM 2382 O O . ALA B 1 148 ? -28.594 5.629 2.748 1 65.5 148 ALA B O 1
ATOM 2383 N N . LEU B 1 149 ? -27.562 6.074 0.854 1 52.97 149 LEU B N 1
ATOM 2384 C CA . LEU B 1 149 ? -28.422 7.227 0.614 1 52.97 149 LEU B CA 1
ATOM 2385 C C . LEU B 1 149 ? -29.672 6.816 -0.147 1 52.97 149 LEU B C 1
ATOM 2387 O O . LEU B 1 149 ? -30.781 7.281 0.164 1 52.97 149 LEU B O 1
#

InterPro domains:
  IPR011979 Antitoxin Xre [TIGR02293] (29-146)
  IPR024467 Antitoxin Xre/MbcA/ParS-like, toxin-binding domain [PF09722] (97-143)